Protein AF-0000000078636493 (afdb_homodimer)

Nearest PDB structures (foldseek):
  5iww-assembly1_D  TM=8.538E-01  e=1.472E-09  unidentified
  5orm-assembly1_A  TM=8.111E-01  e=3.619E-07  synthetic construct
  5iwb-assembly1_B  TM=9.156E-01  e=1.451E-06  unidentified
  4pjq-assembly2_B  TM=7.415E-01  e=3.983E-07  unidentified
  5i9f-assembly1_A  TM=8.073E-01  e=1.088E-06  unidentified

InterPro domains:
  IPR002885 Pentatricopeptide repeat [PF01535] (84-109)
  IPR002885 Pentatricopeptide repeat [PF13041] (11-58)
  IPR002885 Pentatricopeptide repeat [PF13041] (112-152)
  IPR002885 Pentatricopeptid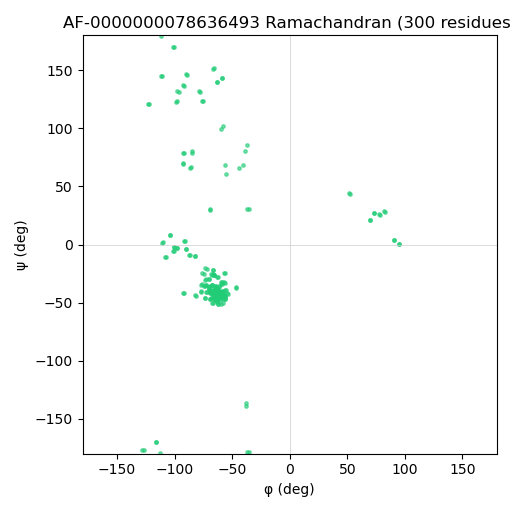e repeat [PS51375] (11-45)
  IPR002885 Pentatricopeptide repeat [PS51375] (81-115)
  IPR002885 Pentatricopeptide repeat [TIGR00756] (13-46)
  IPR002885 Pentatricopeptide repeat [TIGR00756] (83-108)
  IPR002885 Pentatricopeptide repeat [TIGR00756] (114-148)
  IPR011990 Tetratricopeptide-like helical domain superfamily [G3DSA:1.25.40.10] (5-67)
  IPR011990 Tetratricopeptide-like helical domain superfamily [G3DSA:1.25.40.10] (68-152)
  IPR046960 Pentatricopeptide repeat-containing protein At4g14850-like, plant [PTHR47926] (11-152)

pLDDT: mean 88.37, std 14.87, range [22.28, 98.62]

Sequence (304 aa):
MFVFNGRSNLNTISWTALIAGYAQNGFNEEAIKLFTHMLKSDFKPDNGTFASVLSSCAGLTALNYGKQVQVHAIKLGFDSNIYTANSLVSMYAKCGDMKEASKLFSAMPIRNLVTWNAIIAGHTHNGEGEKVLELFRTMVEQDGIAPDHVTYMFVFNGRSNLNTISWTALIAGYAQNGFNEEAIKLFTHMLKSDFKPDNGTFASVLSSCAGLTALNYGKQVQVHAIKLGFDSNIYTANSLVSMYAKCGDMKEASKLFSAMPIRNLVTWNAIIAGHTHNGEGEKVLELFRTMVEQDGIAPDHVTY

Solvent-accessible surface area (backbone atoms only — not comparable to full-atom values): 16163 Å² total; per-residue (Å²): 122,82,73,72,66,80,87,61,86,60,45,56,68,51,52,30,50,52,28,34,54,29,28,60,70,66,37,26,69,61,16,46,50,48,48,54,51,37,52,76,70,71,43,69,78,50,57,66,31,48,25,27,41,28,36,19,24,26,76,66,47,34,55,72,59,38,52,54,51,48,53,54,28,49,76,72,67,37,49,79,38,67,61,27,36,40,24,49,26,34,21,28,18,64,46,64,40,51,68,61,16,47,54,52,54,70,69,45,90,74,82,52,73,65,42,51,36,28,55,40,51,38,33,52,76,69,67,38,60,69,59,36,53,48,48,53,49,44,38,37,73,72,69,67,43,77,84,48,80,82,60,100,124,84,73,72,65,80,86,62,86,61,45,55,68,51,52,30,51,52,28,34,54,29,28,60,69,66,36,25,68,59,16,46,51,47,50,53,48,38,52,76,69,71,43,66,79,51,56,67,32,48,24,26,41,27,35,19,24,26,75,65,48,35,54,70,60,38,52,53,51,48,53,54,28,49,76,71,67,38,47,78,38,69,60,26,37,40,22,48,26,34,21,28,18,64,47,63,41,50,69,61,17,49,53,52,54,71,68,44,90,74,81,52,72,66,41,50,39,28,53,40,51,39,33,53,76,71,66,37,60,70,59,36,52,51,48,54,49,45,38,37,72,73,68,67,43,76,85,47,78,82,60,101

Secondary structure (DSSP, 8-state):
-----S-----HHHHHHHHHHHHHTT-HHHHHHHHHHHHHTTPPP-HHHHHHHHHHHHHHT-HHHHHHHHHHHHHHT-TTSHHHHHHHHHHHHHHT-HHHHHHHHHH-SS--HHHHHHHHHHHHHTT-HHHHHHHHHHHHHHH-PPP-TTT-/-----S-----HHHHHHHHHHHHHTT-HHHHHHHHHHHHHTTPPP-HHHHHHHHHHHHHHT-HHHHHHHHHHHHHTT-TTSHHHHHHHHHHHHHHT-HHHHHHHHHH-SS--HHHHHHHHHHHHHTT-HHHHHHHHHHHHHHH-PPP-TTT-

Radius of gyration: 19.35 Å; Cα contacts (8 Å, |Δi|>4): 432; chains: 2; bounding box: 41×51×43 Å

Structure (mmCIF, N/CA/C/O backbone):
data_AF-0000000078636493-model_v1
#
loop_
_entity.id
_entity.type
_entity.pdbx_description
1 polymer 'Pentatricopeptide repeat-containing protein'
#
loop_
_atom_site.group_PDB
_atom_site.id
_atom_site.type_symbol
_atom_site.label_atom_id
_atom_site.label_alt_id
_atom_site.label_comp_id
_atom_site.label_asym_id
_atom_site.label_entity_id
_atom_site.label_seq_id
_atom_site.pdbx_PDB_ins_code
_atom_site.Cartn_x
_atom_site.Cartn_y
_atom_site.Cartn_z
_atom_site.occupancy
_atom_site.B_iso_or_equiv
_atom_site.auth_seq_id
_atom_site.auth_comp_id
_atom_site.auth_asym_id
_atom_site.auth_atom_id
_atom_site.pdbx_PDB_model_num
ATOM 1 N N . MET A 1 1 ? -0.66 -7.18 20.828 1 22.28 1 MET A N 1
ATOM 2 C CA . MET A 1 1 ? 0.629 -6.5 20.922 1 22.28 1 MET A CA 1
ATOM 3 C C . MET A 1 1 ? 1.643 -7.117 19.969 1 22.28 1 MET A C 1
ATOM 5 O O . MET A 1 1 ? 1.8 -8.336 19.922 1 22.28 1 MET A O 1
ATOM 9 N N . PHE A 1 2 ? 1.687 -6.621 18.812 1 32.66 2 PHE A N 1
ATOM 10 C CA . PHE A 1 2 ? 2.746 -7 17.891 1 32.66 2 PHE A CA 1
ATOM 11 C C . PHE A 1 2 ? 4.07 -7.18 18.625 1 32.66 2 PHE A C 1
ATOM 13 O O . PHE A 1 2 ? 4.566 -6.246 19.25 1 32.66 2 PHE A O 1
ATOM 20 N N . VAL A 1 3 ? 4.262 -8.32 19.141 1 31.5 3 VAL A N 1
ATOM 21 C CA . VAL A 1 3 ? 5.551 -8.555 19.781 1 31.5 3 VAL A CA 1
ATOM 22 C C . VAL A 1 3 ? 6.68 -8.273 18.781 1 31.5 3 VAL A C 1
ATOM 24 O O . VAL A 1 3 ? 6.84 -8.992 17.797 1 31.5 3 VAL A O 1
ATOM 27 N N . PHE A 1 4 ? 6.695 -7.02 18.344 1 38.88 4 PHE A N 1
ATOM 28 C CA . PHE A 1 4 ? 8.023 -6.715 17.812 1 38.88 4 PHE A CA 1
ATOM 29 C C . PHE A 1 4 ? 9.102 -7.254 18.75 1 38.88 4 PHE A C 1
ATOM 31 O O . PHE A 1 4 ? 9.289 -6.742 19.859 1 38.88 4 PHE A O 1
ATOM 38 N N . ASN A 1 5 ? 9.234 -8.383 18.906 1 38.69 5 ASN A N 1
ATOM 39 C CA . ASN A 1 5 ? 10.359 -8.797 19.734 1 38.69 5 ASN A CA 1
ATOM 40 C C . ASN A 1 5 ? 11.57 -7.879 19.547 1 38.69 5 ASN A C 1
ATOM 42 O O . ASN A 1 5 ? 11.648 -7.156 18.547 1 38.69 5 ASN A O 1
ATOM 46 N N . GLY A 1 6 ? 12.781 -8.148 20.25 1 34.59 6 GLY A N 1
ATOM 47 C CA . GLY A 1 6 ? 14.086 -7.578 20.562 1 34.59 6 GLY A CA 1
ATOM 48 C C . GLY A 1 6 ? 14.688 -6.82 19.391 1 34.59 6 GLY A C 1
ATOM 49 O O . GLY A 1 6 ? 14.07 -6.703 18.328 1 34.59 6 GLY A O 1
ATOM 50 N N . ARG A 1 7 ? 16.141 -7.043 19.219 1 37.5 7 ARG A N 1
ATOM 51 C CA . ARG A 1 7 ? 17.359 -6.492 18.641 1 37.5 7 ARG A CA 1
ATOM 52 C C . ARG A 1 7 ? 17.328 -6.551 17.125 1 37.5 7 ARG A C 1
ATOM 54 O O . ARG A 1 7 ? 17.922 -7.445 16.516 1 37.5 7 ARG A O 1
ATOM 61 N N . SER A 1 8 ? 16.219 -6.473 16.547 1 44.28 8 SER A N 1
ATOM 62 C CA . SER A 1 8 ? 16.125 -6.789 15.125 1 44.28 8 SER A CA 1
ATOM 63 C C . SER A 1 8 ? 17.047 -5.895 14.305 1 44.28 8 SER A C 1
ATOM 65 O O . SER A 1 8 ? 17.188 -4.703 14.594 1 44.28 8 SER A O 1
ATOM 67 N N . ASN A 1 9 ? 17.953 -6.418 14.016 1 53.03 9 ASN A N 1
ATOM 68 C CA . ASN A 1 9 ? 18.906 -5.957 13.008 1 53.03 9 ASN A CA 1
ATOM 69 C C . ASN A 1 9 ? 18.188 -5.238 11.859 1 53.03 9 ASN A C 1
ATOM 71 O O . ASN A 1 9 ? 18.625 -5.316 10.711 1 53.03 9 ASN A O 1
ATOM 75 N N . LEU A 1 10 ? 17.031 -4.629 12.414 1 64.88 10 LEU A N 1
ATOM 76 C CA . LEU A 1 10 ? 16.359 -3.924 11.32 1 64.88 10 LEU A CA 1
ATOM 77 C C . LEU A 1 10 ? 17.047 -2.6 11.023 1 64.88 10 LEU A C 1
ATOM 79 O O . LEU A 1 10 ? 17.531 -1.931 11.938 1 64.88 10 LEU A O 1
ATOM 83 N N . ASN A 1 11 ? 17.219 -2.477 9.961 1 76 11 ASN A N 1
ATOM 84 C CA . ASN A 1 11 ? 17.625 -1.161 9.484 1 76 11 ASN A CA 1
ATOM 85 C C . ASN A 1 11 ? 16.453 -0.408 8.852 1 76 11 ASN A C 1
ATOM 87 O O . ASN A 1 11 ? 15.328 -0.901 8.852 1 76 11 ASN A O 1
ATOM 91 N N . THR A 1 12 ? 16.531 0.794 8.547 1 78.31 12 THR A N 1
ATOM 92 C CA . THR A 1 12 ? 15.492 1.654 7.988 1 78.31 12 THR A CA 1
ATOM 93 C C . THR A 1 12 ? 14.773 0.959 6.836 1 78.31 12 THR A C 1
ATOM 95 O O . THR A 1 12 ? 13.547 1.032 6.73 1 78.31 12 THR A O 1
ATOM 98 N N . ILE A 1 13 ? 15.484 0.239 6.082 1 75 13 ILE A N 1
ATOM 99 C CA . ILE A 1 13 ? 14.93 -0.452 4.918 1 75 13 ILE A CA 1
ATOM 100 C C . ILE A 1 13 ? 13.945 -1.528 5.375 1 75 13 ILE A C 1
ATOM 102 O O . ILE A 1 13 ? 12.859 -1.658 4.816 1 75 13 ILE A O 1
ATOM 106 N N . SER A 1 14 ? 14.312 -2.178 6.449 1 79.25 14 SER A N 1
ATOM 107 C CA . SER A 1 14 ? 13.461 -3.244 6.961 1 79.25 14 SER A CA 1
ATOM 108 C C . SER A 1 14 ? 12.195 -2.684 7.602 1 79.25 14 SER A C 1
ATOM 110 O O . SER A 1 14 ? 11.102 -3.215 7.395 1 79.25 14 SER A O 1
ATOM 112 N N . TRP A 1 15 ? 12.352 -1.563 8.359 1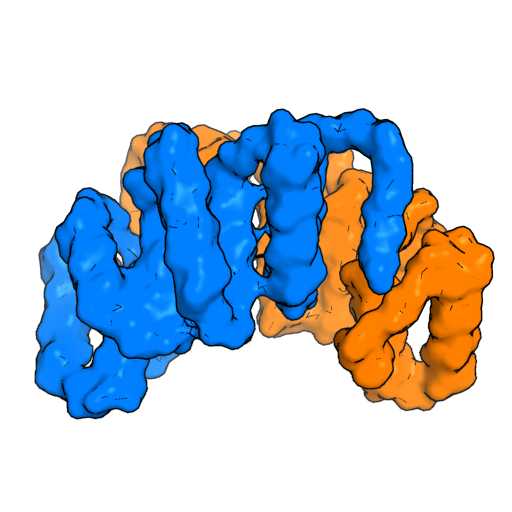 86.81 15 TRP A N 1
ATOM 113 C CA . TRP A 1 15 ? 11.203 -0.909 8.969 1 86.81 15 TRP A CA 1
ATOM 114 C C . TRP A 1 15 ? 10.219 -0.424 7.91 1 86.81 15 TRP A C 1
ATOM 116 O O . TRP A 1 15 ? 9.016 -0.67 8.008 1 86.81 15 TRP A O 1
ATOM 126 N N . THR A 1 16 ? 10.727 0.183 6.906 1 87.06 16 THR A N 1
ATOM 127 C CA . THR A 1 16 ? 9.891 0.703 5.832 1 87.06 16 THR A CA 1
ATOM 128 C C . THR A 1 16 ? 9.148 -0.43 5.125 1 87.06 16 THR A C 1
ATOM 130 O O . THR A 1 16 ? 7.949 -0.329 4.867 1 87.06 16 THR A O 1
ATOM 133 N N . ALA A 1 17 ? 9.883 -1.431 4.887 1 84.69 17 ALA A N 1
ATOM 134 C CA . ALA A 1 17 ? 9.273 -2.572 4.207 1 84.69 17 ALA A CA 1
ATOM 135 C C . ALA A 1 17 ? 8.156 -3.178 5.043 1 84.69 17 ALA A C 1
ATOM 137 O O . ALA A 1 17 ? 7.109 -3.561 4.512 1 84.69 17 ALA A O 1
ATOM 138 N N . LEU A 1 18 ? 8.422 -3.297 6.34 1 87 18 LEU A N 1
ATOM 139 C CA . LEU A 1 18 ? 7.418 -3.855 7.242 1 87 18 LEU A CA 1
ATOM 140 C C . LEU A 1 18 ? 6.172 -2.979 7.277 1 87 18 LEU A C 1
ATOM 142 O O . LEU A 1 18 ? 5.051 -3.477 7.141 1 87 18 LEU A O 1
ATOM 146 N N . ILE A 1 19 ? 6.324 -1.75 7.41 1 92.88 19 ILE A N 1
ATOM 147 C CA . ILE A 1 19 ? 5.223 -0.794 7.465 1 92.88 19 ILE A CA 1
ATOM 148 C C . ILE A 1 19 ? 4.445 -0.828 6.148 1 92.88 19 ILE A C 1
ATOM 150 O O . ILE A 1 19 ? 3.215 -0.906 6.148 1 92.88 19 ILE A O 1
ATOM 154 N N . ALA A 1 20 ? 5.164 -0.81 5.062 1 90.94 20 ALA A N 1
ATOM 155 C CA . ALA A 1 20 ? 4.527 -0.863 3.748 1 90.94 20 ALA A CA 1
ATOM 156 C C . ALA A 1 20 ? 3.746 -2.16 3.57 1 90.94 20 ALA A C 1
ATOM 158 O O . ALA A 1 20 ? 2.645 -2.158 3.016 1 90.94 20 ALA A O 1
ATOM 159 N N . GLY A 1 21 ? 4.359 -3.234 3.982 1 87.06 21 GLY A N 1
ATOM 160 C CA . GLY A 1 21 ? 3.684 -4.52 3.887 1 87.06 21 GLY A CA 1
ATOM 161 C C . GLY A 1 21 ? 2.35 -4.547 4.609 1 87.06 21 GLY A C 1
ATOM 162 O O . GLY A 1 21 ? 1.356 -5.039 4.07 1 87.06 21 GLY A O 1
ATOM 163 N N . TYR A 1 22 ? 2.301 -4.008 5.781 1 90.62 22 TYR A N 1
ATOM 164 C CA . TYR A 1 22 ? 1.064 -3.959 6.555 1 90.62 22 TYR A CA 1
ATOM 165 C C . TYR A 1 22 ? 0.062 -3.002 5.922 1 90.62 22 TYR A C 1
ATOM 167 O O . TYR A 1 22 ? -1.125 -3.318 5.812 1 90.62 22 TYR A O 1
ATOM 175 N N . ALA A 1 23 ? 0.514 -1.902 5.469 1 93.75 23 ALA A N 1
ATOM 176 C CA . ALA A 1 23 ? -0.357 -0.911 4.84 1 93.75 23 ALA A CA 1
ATOM 177 C C . ALA A 1 23 ? -0.982 -1.462 3.561 1 93.75 23 ALA A C 1
ATOM 179 O O . ALA A 1 23 ? -2.195 -1.359 3.361 1 93.75 23 ALA A O 1
ATOM 180 N N . GLN A 1 24 ? -0.175 -2.096 2.756 1 90.12 24 GLN A N 1
ATOM 181 C CA . GLN A 1 24 ? -0.619 -2.592 1.458 1 90.12 24 GLN A CA 1
ATOM 182 C C . GLN A 1 24 ? -1.644 -3.711 1.619 1 90.12 24 GLN A C 1
ATOM 184 O O . GLN A 1 24 ? -2.484 -3.92 0.742 1 90.12 24 GLN A O 1
ATOM 189 N N . ASN A 1 25 ? -1.613 -4.332 2.775 1 87 25 ASN A N 1
ATOM 190 C CA . ASN A 1 25 ? -2.533 -5.441 2.998 1 87 25 ASN A CA 1
ATOM 191 C C . ASN A 1 25 ? -3.701 -5.031 3.891 1 87 25 ASN A C 1
ATOM 193 O O . ASN A 1 25 ? -4.441 -5.883 4.379 1 87 25 ASN A O 1
ATOM 197 N N . GLY A 1 26 ? -3.777 -3.705 4.172 1 87.75 26 GLY A N 1
ATOM 198 C CA . GLY A 1 26 ? -4.957 -3.18 4.84 1 87.75 26 GLY A CA 1
ATOM 199 C C . GLY A 1 26 ? -4.832 -3.172 6.352 1 87.75 26 GLY A C 1
ATOM 200 O O . GLY A 1 26 ? -5.801 -2.877 7.055 1 87.75 26 GLY A O 1
ATOM 201 N N . PHE A 1 27 ? -3.721 -3.541 6.863 1 90.56 27 PHE A N 1
ATOM 202 C CA . PHE A 1 27 ? -3.484 -3.512 8.297 1 90.56 27 PHE A CA 1
ATOM 203 C C . PHE A 1 27 ? -2.99 -2.139 8.742 1 90.56 27 PHE A C 1
ATOM 205 O O . PHE A 1 27 ? -1.882 -2.012 9.266 1 90.56 27 PHE A O 1
ATOM 212 N N . ASN A 1 28 ? -3.842 -1.233 8.594 1 94.62 28 ASN A N 1
ATOM 213 C CA . ASN A 1 28 ? -3.5 0.174 8.773 1 94.62 28 ASN A CA 1
ATOM 214 C C . ASN A 1 28 ? -3.129 0.48 10.227 1 94.62 28 ASN A C 1
ATOM 216 O O . ASN A 1 28 ? -2.172 1.212 10.484 1 94.62 28 ASN A O 1
ATOM 220 N N . GLU A 1 29 ? -3.824 -0.069 11.188 1 95.12 29 GLU A N 1
ATOM 221 C CA . GLU A 1 29 ? -3.506 0.168 12.594 1 95.12 29 GLU A CA 1
ATOM 222 C C . GLU A 1 29 ? -2.115 -0.355 12.938 1 95.12 29 GLU A C 1
ATOM 224 O O . GLU A 1 29 ? -1.339 0.327 13.609 1 95.12 29 GLU A O 1
ATOM 229 N N . GLU A 1 30 ? -1.867 -1.521 12.438 1 92.69 30 GLU A N 1
ATOM 230 C CA . GLU A 1 30 ? -0.561 -2.119 12.695 1 92.69 30 GLU A CA 1
ATOM 231 C C . GLU A 1 30 ? 0.556 -1.308 12.047 1 92.69 30 GLU A C 1
ATOM 233 O O . GLU A 1 30 ? 1.627 -1.137 12.633 1 92.69 30 GLU A O 1
ATOM 238 N N . ALA A 1 31 ? 0.312 -0.851 10.844 1 95.5 31 ALA A N 1
ATOM 239 C CA . ALA A 1 31 ? 1.295 -0.019 10.156 1 95.5 31 ALA A CA 1
ATOM 240 C C . ALA A 1 31 ? 1.616 1.234 10.961 1 95.5 31 ALA A C 1
ATOM 242 O O . ALA A 1 31 ? 2.785 1.597 11.117 1 95.5 31 ALA A O 1
ATOM 243 N N . ILE A 1 32 ? 0.625 1.854 11.523 1 97.69 32 ILE A N 1
ATOM 244 C CA . ILE A 1 32 ? 0.792 3.064 12.32 1 97.69 32 ILE A CA 1
ATOM 245 C C . ILE A 1 32 ? 1.558 2.738 13.602 1 97.69 32 ILE A C 1
ATOM 247 O O . ILE A 1 32 ? 2.459 3.48 13.992 1 97.69 32 ILE A O 1
ATOM 251 N N . LYS A 1 33 ? 1.221 1.624 14.211 1 95.5 33 LYS A N 1
ATOM 252 C CA . LYS A 1 33 ? 1.933 1.195 15.414 1 95.5 33 LYS A CA 1
ATOM 253 C C . LYS A 1 33 ? 3.412 0.967 15.117 1 95.5 33 LYS A C 1
ATOM 255 O O . LYS A 1 33 ? 4.273 1.362 15.906 1 95.5 33 LYS A O 1
ATOM 260 N N . LEU A 1 34 ? 3.701 0.352 14.023 1 93.31 34 LEU A N 1
ATOM 261 C CA . LEU A 1 34 ? 5.082 0.083 13.641 1 93.31 34 LEU A CA 1
ATOM 262 C C . LEU A 1 34 ? 5.84 1.383 13.383 1 93.31 34 LEU A C 1
ATOM 264 O O . LEU A 1 34 ? 7.012 1.506 13.75 1 93.31 34 LEU A O 1
ATOM 268 N N . PHE A 1 35 ? 5.195 2.352 12.852 1 97.5 35 PHE A N 1
ATOM 269 C CA . PHE A 1 35 ? 5.809 3.656 12.625 1 97.5 35 PHE A CA 1
ATOM 270 C C . PHE A 1 35 ? 6.18 4.316 13.945 1 97.5 35 PHE A C 1
ATOM 272 O O . PHE A 1 35 ? 7.277 4.867 14.086 1 97.5 35 PHE A O 1
ATOM 279 N N . THR A 1 36 ? 5.266 4.246 14.852 1 97 36 THR A N 1
ATOM 280 C CA . THR A 1 36 ? 5.527 4.797 16.172 1 97 36 THR A CA 1
ATOM 281 C C . THR A 1 36 ? 6.738 4.121 16.812 1 97 36 THR A C 1
ATOM 283 O O . THR A 1 36 ? 7.594 4.789 17.391 1 97 36 THR A O 1
ATOM 286 N N . HIS A 1 37 ? 6.793 2.828 16.656 1 94.12 37 HIS A N 1
ATOM 287 C CA . HIS A 1 37 ? 7.93 2.08 17.188 1 94.12 37 HIS A CA 1
ATOM 288 C C . HIS A 1 37 ? 9.219 2.465 16.469 1 94.12 37 HIS A C 1
ATOM 290 O O . HIS A 1 37 ? 10.281 2.547 17.094 1 94.12 37 HIS A O 1
ATOM 296 N N . MET A 1 38 ? 9.094 2.619 15.172 1 94.25 38 MET A N 1
ATOM 297 C CA . MET A 1 38 ? 10.258 3.027 14.391 1 94.25 38 MET A CA 1
ATOM 298 C C . MET A 1 38 ? 10.836 4.332 14.922 1 94.25 38 MET A C 1
ATOM 300 O O . MET A 1 38 ? 12.047 4.445 15.117 1 94.25 38 MET A O 1
ATOM 304 N N . LEU A 1 39 ? 10.008 5.305 15.203 1 95.31 39 LEU A N 1
ATOM 305 C CA . LEU A 1 39 ? 10.438 6.602 15.711 1 95.31 39 LEU A CA 1
ATOM 306 C C . LEU A 1 39 ? 11.047 6.469 17.109 1 95.31 39 LEU A C 1
ATOM 308 O O . LEU A 1 39 ? 12.094 7.062 17.391 1 95.31 39 LEU A O 1
ATOM 312 N N . LYS A 1 40 ? 10.445 5.68 17.938 1 94.62 40 LYS A N 1
ATOM 313 C CA . LYS A 1 40 ? 10.922 5.488 19.297 1 94.62 40 LYS A CA 1
ATOM 314 C C . LYS A 1 40 ? 12.281 4.789 19.312 1 94.62 40 LYS A C 1
ATOM 316 O O . LYS A 1 40 ? 13.07 4.969 20.25 1 94.62 40 LYS A O 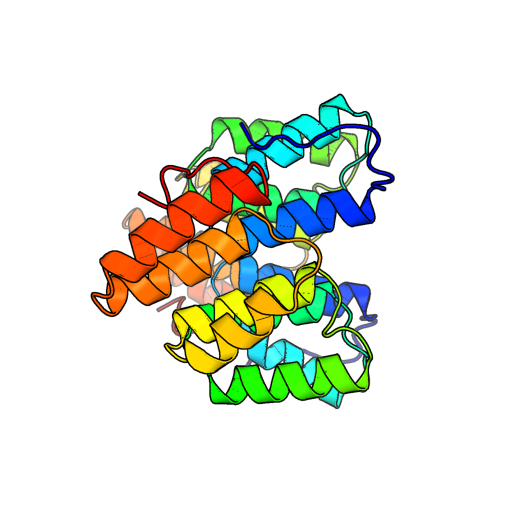1
ATOM 321 N N . SER A 1 41 ? 12.57 4.012 18.281 1 91.19 41 SER A N 1
ATOM 322 C CA . SER A 1 41 ? 13.812 3.252 18.203 1 91.19 41 SER A CA 1
ATOM 323 C C . SER A 1 41 ? 14.898 4.047 17.484 1 91.19 41 SER A C 1
ATOM 325 O O . SER A 1 41 ? 15.953 3.504 17.156 1 91.19 41 SER A O 1
ATOM 327 N N . ASP A 1 42 ? 14.641 5.293 17.078 1 91.69 42 ASP A N 1
ATOM 328 C CA . ASP A 1 42 ? 15.578 6.266 16.531 1 91.69 42 ASP A CA 1
ATOM 329 C C . ASP A 1 42 ? 15.977 5.895 15.109 1 91.69 42 ASP A C 1
ATOM 331 O O . ASP A 1 42 ? 17.125 6.098 14.711 1 91.69 42 ASP A O 1
ATOM 335 N N . PHE A 1 43 ? 15.086 5.211 14.484 1 92 43 PHE A N 1
ATOM 336 C CA . PHE A 1 43 ? 15.266 5.031 13.055 1 92 43 PHE A CA 1
ATOM 337 C C . PHE A 1 43 ? 14.586 6.156 12.281 1 92 43 PHE A C 1
ATOM 339 O O . PHE A 1 43 ? 13.508 6.617 12.656 1 92 43 PHE A O 1
ATOM 346 N N . LYS A 1 44 ? 15.156 6.492 11.234 1 93.12 44 LYS A N 1
ATOM 347 C CA . LYS A 1 44 ? 14.617 7.609 10.469 1 93.12 44 LYS A CA 1
ATOM 348 C C . LYS A 1 44 ? 13.75 7.117 9.305 1 93.12 44 LYS A C 1
ATOM 350 O O . LYS A 1 44 ? 14.219 6.348 8.461 1 93.12 44 LYS A O 1
ATOM 355 N N . PRO A 1 45 ? 12.516 7.578 9.32 1 94.69 45 PRO A N 1
ATOM 356 C CA . PRO A 1 45 ? 11.656 7.242 8.188 1 94.69 45 PRO A CA 1
ATOM 357 C C . PRO A 1 45 ? 12.133 7.879 6.879 1 94.69 45 PRO A C 1
ATOM 359 O O . PRO A 1 45 ? 12.82 8.906 6.902 1 94.69 45 PRO A O 1
ATOM 362 N N . ASP A 1 46 ? 11.82 7.219 5.828 1 90.31 46 ASP A N 1
ATOM 363 C CA . ASP A 1 46 ? 12.078 7.777 4.504 1 90.31 46 ASP A CA 1
ATOM 364 C C . ASP A 1 46 ? 10.773 8.008 3.74 1 90.31 46 ASP A C 1
ATOM 366 O O . ASP A 1 46 ? 9.688 7.965 4.328 1 90.31 46 ASP A O 1
ATOM 370 N N . ASN A 1 47 ? 10.828 8.312 2.482 1 88.62 47 ASN A N 1
ATOM 371 C CA . ASN A 1 47 ? 9.648 8.641 1.688 1 88.62 47 ASN A CA 1
ATOM 372 C C . ASN A 1 47 ? 8.672 7.473 1.623 1 88.62 47 ASN A C 1
ATOM 374 O O . ASN A 1 47 ? 7.457 7.668 1.697 1 88.62 47 ASN A O 1
ATOM 378 N N . GLY A 1 48 ? 9.297 6.309 1.458 1 89.75 48 GLY A N 1
ATOM 379 C CA . GLY A 1 48 ? 8.438 5.137 1.433 1 89.75 48 GLY A CA 1
ATOM 380 C C . GLY A 1 48 ? 7.684 4.922 2.73 1 89.75 48 GLY A C 1
ATOM 381 O O . GLY A 1 48 ? 6.516 4.527 2.717 1 89.75 48 GLY A O 1
ATOM 382 N N . THR A 1 49 ? 8.359 5.191 3.836 1 93.44 49 THR A N 1
ATOM 383 C CA . THR A 1 49 ? 7.727 5.066 5.145 1 93.44 49 THR A CA 1
ATOM 384 C C . THR A 1 49 ? 6.57 6.051 5.285 1 93.44 49 THR A C 1
ATOM 386 O O . THR A 1 49 ? 5.457 5.66 5.645 1 93.44 49 THR A O 1
ATOM 389 N N . PHE A 1 50 ? 6.816 7.27 4.961 1 95.62 50 PHE A N 1
ATOM 390 C CA . PHE A 1 50 ? 5.805 8.312 5.109 1 95.62 50 PHE A CA 1
ATOM 391 C C . PHE A 1 50 ? 4.609 8.031 4.203 1 95.62 50 PHE A C 1
ATOM 393 O O . PHE A 1 50 ? 3.459 8.125 4.641 1 95.62 50 PHE A O 1
ATOM 400 N N . ALA A 1 51 ? 4.891 7.676 2.992 1 94.5 51 ALA A N 1
ATOM 401 C CA . ALA A 1 51 ? 3.801 7.387 2.062 1 94.5 51 ALA A CA 1
ATOM 402 C C . ALA A 1 51 ? 2.918 6.258 2.59 1 94.5 51 ALA A C 1
ATOM 404 O O . ALA A 1 51 ? 1.688 6.348 2.529 1 94.5 51 ALA A O 1
ATOM 405 N N . SER A 1 52 ? 3.529 5.258 3.109 1 95.19 52 SER A N 1
ATOM 406 C CA . SER A 1 52 ? 2.797 4.094 3.602 1 95.19 52 SER A CA 1
ATOM 407 C C . SER A 1 52 ? 1.97 4.445 4.832 1 95.19 52 SER A C 1
ATOM 409 O O . SER A 1 52 ? 0.794 4.086 4.922 1 95.19 52 SER A O 1
ATOM 411 N N . VAL A 1 53 ? 2.559 5.129 5.75 1 97.75 53 VAL A N 1
ATOM 412 C CA . VAL A 1 53 ? 1.845 5.438 6.984 1 97.75 53 VAL A CA 1
ATOM 413 C C . VAL A 1 53 ? 0.739 6.453 6.703 1 97.75 53 VAL A C 1
ATOM 415 O O . VAL A 1 53 ? -0.349 6.371 7.277 1 97.75 53 VAL A O 1
ATOM 418 N N . LEU A 1 54 ? 0.974 7.375 5.84 1 97.81 54 LEU A N 1
ATOM 419 C CA . LEU A 1 54 ? -0.059 8.336 5.473 1 97.81 54 LEU A CA 1
ATOM 420 C C . LEU A 1 54 ? -1.223 7.645 4.773 1 97.81 54 LEU A C 1
ATOM 422 O O . LEU A 1 54 ? -2.381 8.023 4.961 1 97.81 54 LEU A O 1
ATOM 426 N N . SER A 1 55 ? -0.881 6.695 3.939 1 97.31 55 SER A N 1
ATOM 427 C CA . SER A 1 55 ? -1.948 5.918 3.318 1 97.31 55 SER A CA 1
ATOM 428 C C . SER A 1 55 ? -2.775 5.176 4.363 1 97.31 55 SER A C 1
ATOM 430 O O . SER A 1 55 ? -3.986 5.016 4.207 1 97.31 55 SER A O 1
ATOM 432 N N . SER A 1 56 ? -2.141 4.719 5.383 1 97.62 56 SER A N 1
ATOM 433 C CA . SER A 1 56 ? -2.848 4.051 6.473 1 97.62 56 SER A CA 1
ATOM 434 C C . SER A 1 56 ? -3.74 5.023 7.23 1 97.62 56 SER A C 1
ATOM 436 O O . SER A 1 56 ? -4.863 4.684 7.605 1 97.62 56 SER A O 1
ATOM 438 N N . CYS A 1 57 ? -3.221 6.188 7.441 1 98.19 57 CYS A N 1
ATOM 439 C CA . CYS A 1 57 ? -4.031 7.227 8.07 1 98.19 57 CYS A CA 1
ATOM 440 C C . CYS A 1 57 ? -5.254 7.555 7.227 1 98.19 57 CYS A C 1
ATOM 442 O O . CYS A 1 57 ? -6.344 7.762 7.762 1 98.19 57 CYS A O 1
ATOM 444 N N . ALA A 1 58 ? -5.102 7.617 5.93 1 97.5 58 ALA A N 1
ATOM 445 C CA . ALA A 1 58 ? -6.219 7.844 5.016 1 97.5 58 ALA A CA 1
ATOM 446 C C . ALA A 1 58 ? -7.266 6.742 5.137 1 97.5 58 ALA A C 1
ATOM 448 O O . ALA A 1 58 ? -8.461 7.02 5.223 1 97.5 58 ALA A O 1
ATOM 449 N N . GLY A 1 59 ? -6.809 5.543 5.172 1 96 59 GLY A N 1
ATOM 450 C CA . GLY A 1 59 ? -7.703 4.398 5.254 1 96 59 GLY A CA 1
ATOM 451 C C . GLY A 1 59 ? -8.523 4.371 6.531 1 96 59 GLY A C 1
ATOM 452 O O . GLY A 1 59 ? -9.656 3.885 6.535 1 96 59 GLY A O 1
ATOM 453 N N . LEU A 1 60 ? -7.973 4.957 7.574 1 96.69 60 LEU A N 1
ATOM 454 C CA . LEU A 1 60 ? -8.656 4.969 8.867 1 96.69 60 LEU A CA 1
ATOM 455 C C . LEU A 1 60 ? -9.336 6.316 9.109 1 96.69 60 LEU A C 1
ATOM 457 O O . LEU A 1 60 ? -10.016 6.496 10.117 1 96.69 60 LEU A O 1
ATOM 461 N N . THR A 1 61 ? -9.195 7.219 8.234 1 97.75 61 THR A N 1
ATOM 462 C CA . THR A 1 61 ? -9.609 8.602 8.422 1 97.75 61 THR A CA 1
ATOM 463 C C . THR A 1 61 ? -9.055 9.164 9.727 1 97.75 61 THR A C 1
ATOM 465 O O . THR A 1 61 ? -9.789 9.758 10.516 1 97.75 61 THR A O 1
ATOM 468 N N . ALA A 1 62 ? -7.801 8.875 9.938 1 98.12 62 ALA A N 1
ATOM 469 C CA . ALA A 1 62 ? -7.113 9.328 11.148 1 98.12 62 ALA A CA 1
ATOM 470 C C . ALA A 1 62 ? -6.406 10.656 10.906 1 98.12 62 ALA A C 1
ATOM 472 O O . ALA A 1 62 ? -5.176 10.711 10.867 1 98.12 62 ALA A O 1
ATOM 473 N N . LEU A 1 63 ? -7.066 11.758 10.906 1 98.31 63 LEU A N 1
ATOM 474 C CA . LEU A 1 63 ? -6.59 13.086 10.523 1 98.31 63 LEU A CA 1
ATOM 475 C C . LEU A 1 63 ? -5.508 13.57 11.477 1 98.31 63 LEU A C 1
ATOM 477 O O . LEU A 1 63 ? -4.453 14.039 11.047 1 98.31 63 LEU A O 1
ATOM 481 N N . ASN A 1 64 ? -5.766 13.438 12.766 1 98.44 64 ASN A N 1
ATOM 482 C CA . ASN A 1 64 ? -4.828 13.961 13.75 1 98.44 64 ASN A CA 1
ATOM 483 C C . ASN A 1 64 ? -3.486 13.242 13.688 1 98.44 64 ASN A C 1
ATOM 485 O O . ASN A 1 64 ? -2.432 13.867 13.789 1 98.44 64 ASN A O 1
ATOM 489 N N . TYR A 1 65 ? -3.602 11.961 13.492 1 98.31 65 TYR A N 1
ATOM 490 C CA . TYR A 1 65 ? -2.348 11.227 13.367 1 98.31 65 TYR A CA 1
ATOM 491 C C . TYR A 1 65 ? -1.631 11.594 12.07 1 98.31 65 TYR A C 1
ATOM 493 O O . TYR A 1 65 ? -0.404 11.711 12.047 1 98.31 65 TYR A O 1
ATOM 501 N N . GLY A 1 66 ? -2.4 11.734 11.008 1 98.5 66 GLY A N 1
ATOM 502 C CA . GLY A 1 66 ? -1.819 12.18 9.75 1 98.5 66 GLY A CA 1
ATOM 503 C C . GLY A 1 66 ? -1.085 13.5 9.875 1 98.5 66 GLY A C 1
ATOM 504 O O . GLY A 1 66 ? -0.009 13.672 9.297 1 98.5 66 GLY A O 1
ATOM 505 N N . LYS A 1 67 ? -1.61 14.414 10.633 1 98.62 67 LYS A N 1
ATOM 506 C CA . LYS A 1 67 ? -0.961 15.695 10.883 1 98.62 67 LYS A CA 1
ATOM 507 C C . LYS A 1 67 ? 0.373 15.508 11.594 1 98.62 67 LYS A C 1
ATOM 509 O O . LYS A 1 67 ? 1.358 16.172 11.266 1 98.62 67 LYS A O 1
ATOM 514 N N . GLN A 1 68 ? 0.381 14.633 12.539 1 98.44 68 GLN A N 1
ATOM 515 C CA . GLN A 1 68 ? 1.623 14.344 13.25 1 98.44 68 GLN A CA 1
ATOM 516 C C . GLN A 1 68 ? 2.67 13.758 12.312 1 98.44 68 GLN A C 1
ATOM 518 O O . GLN A 1 68 ? 3.848 14.109 12.383 1 98.44 68 GLN A O 1
ATOM 523 N N . VAL A 1 69 ? 2.27 12.883 11.445 1 98.5 69 VAL A N 1
ATOM 524 C CA . VAL A 1 69 ? 3.176 12.281 10.469 1 98.5 69 VAL A CA 1
ATOM 525 C C . VAL A 1 69 ? 3.746 13.367 9.555 1 98.5 69 VAL A C 1
ATOM 527 O O . VAL A 1 69 ? 4.938 13.359 9.242 1 98.5 69 VAL A O 1
ATOM 530 N N . GLN A 1 70 ? 2.902 14.273 9.125 1 98.31 70 GLN A N 1
ATOM 531 C CA . GLN A 1 70 ? 3.34 15.367 8.273 1 98.31 70 GLN A CA 1
ATOM 532 C C . GLN A 1 70 ? 4.426 16.203 8.953 1 98.31 70 GLN A C 1
ATOM 534 O O . GLN A 1 70 ? 5.387 16.625 8.305 1 98.31 70 GLN A O 1
ATOM 539 N N . VAL A 1 71 ? 4.277 16.438 10.258 1 98.19 71 VAL A N 1
ATOM 540 C CA . VAL A 1 71 ? 5.27 17.188 11.016 1 98.19 71 VAL A CA 1
ATOM 541 C C . VAL A 1 71 ? 6.625 16.484 10.945 1 98.19 71 VAL A C 1
ATOM 543 O O . VAL A 1 71 ? 7.652 17.125 10.719 1 98.19 71 VAL A O 1
ATOM 546 N N . HIS A 1 72 ? 6.656 15.18 11.086 1 97.62 72 HIS A N 1
ATOM 547 C CA . HIS A 1 72 ? 7.898 14.422 10.984 1 97.62 72 HIS A CA 1
ATOM 548 C C . HIS A 1 72 ? 8.477 14.508 9.578 1 97.62 72 HIS A C 1
ATOM 550 O O . HIS A 1 72 ? 9.695 14.602 9.406 1 97.62 72 HIS A O 1
ATOM 556 N N . ALA A 1 73 ? 7.621 14.453 8.586 1 97.31 73 ALA A N 1
ATOM 557 C CA . ALA A 1 73 ? 8.078 14.531 7.199 1 97.31 73 ALA A CA 1
ATOM 558 C C . ALA A 1 73 ? 8.727 15.883 6.914 1 97.31 73 ALA A C 1
ATOM 560 O O . ALA A 1 73 ? 9.758 15.953 6.242 1 97.31 73 ALA A O 1
ATOM 561 N N . ILE A 1 74 ? 8.133 16.938 7.434 1 97.38 74 ILE A N 1
ATOM 562 C CA . ILE A 1 74 ? 8.664 18.281 7.258 1 97.38 74 ILE A CA 1
ATOM 563 C C . ILE A 1 74 ? 10.039 18.391 7.926 1 97.38 74 ILE A C 1
ATOM 565 O O . ILE A 1 74 ? 10.992 18.875 7.324 1 97.38 74 ILE A O 1
ATOM 569 N N . LYS A 1 75 ? 10.148 17.906 9.117 1 96.81 75 LYS A N 1
ATOM 570 C CA . LYS A 1 75 ? 11.391 17.969 9.883 1 96.81 75 LYS A CA 1
ATOM 571 C C . LYS A 1 75 ? 12.523 17.25 9.156 1 96.81 75 LYS A C 1
ATOM 573 O O . LYS A 1 75 ? 13.68 17.672 9.227 1 96.81 75 LYS A O 1
ATOM 578 N N . LEU A 1 76 ? 12.156 16.219 8.43 1 95.69 76 LEU A N 1
ATOM 579 C CA . LEU A 1 76 ? 13.18 15.406 7.77 1 95.69 76 LEU A CA 1
ATOM 580 C C . LEU A 1 76 ? 13.336 15.82 6.309 1 95.69 76 LEU A C 1
ATOM 582 O O . LEU A 1 76 ? 14.148 15.25 5.582 1 95.69 76 LEU A O 1
ATOM 586 N N . GLY A 1 77 ? 12.516 16.766 5.863 1 95.31 77 GLY A N 1
ATOM 587 C CA . GLY A 1 77 ? 12.648 17.328 4.527 1 95.31 77 GLY A CA 1
ATOM 588 C C . GLY A 1 77 ? 12.008 16.469 3.453 1 95.31 77 GLY A C 1
ATOM 589 O O . GLY A 1 77 ? 12.43 16.5 2.295 1 95.31 77 GLY A O 1
ATOM 590 N N . PHE A 1 78 ? 10.914 15.68 3.816 1 93.12 78 PHE A N 1
ATOM 591 C CA . PHE A 1 78 ? 10.32 14.758 2.852 1 93.12 78 PHE A CA 1
ATOM 592 C C . PHE A 1 78 ? 8.938 15.227 2.43 1 93.12 78 PHE A C 1
ATOM 594 O O . PHE A 1 78 ? 8.297 14.609 1.571 1 93.12 78 PHE A O 1
ATOM 601 N N . ASP A 1 79 ? 8.453 16.297 2.877 1 91.81 79 ASP A N 1
ATOM 602 C CA . ASP A 1 79 ? 7.07 16.719 2.66 1 91.81 79 ASP A CA 1
ATOM 603 C C . ASP A 1 79 ? 6.844 17.156 1.217 1 91.81 79 ASP A C 1
ATOM 605 O O . ASP A 1 79 ? 5.723 17.094 0.708 1 91.81 79 ASP A O 1
ATOM 609 N N . SER A 1 80 ? 7.93 17.5 0.525 1 89.25 80 SER A N 1
ATOM 610 C CA . SER A 1 80 ? 7.773 18.016 -0.83 1 89.25 80 SER A CA 1
ATOM 611 C C . SER A 1 80 ? 8.07 16.953 -1.872 1 89.25 80 SER A C 1
ATOM 613 O O . SER A 1 80 ? 7.906 17.172 -3.072 1 89.25 80 SER A O 1
ATOM 615 N N . ASN A 1 81 ? 8.516 15.836 -1.374 1 88.25 81 ASN A N 1
ATOM 616 C CA . ASN A 1 81 ? 8.688 14.727 -2.297 1 88.25 81 ASN A CA 1
ATOM 617 C C . ASN A 1 81 ? 7.363 14.289 -2.914 1 88.25 81 ASN A C 1
ATOM 619 O O . ASN A 1 81 ? 6.344 14.234 -2.225 1 88.25 81 ASN A O 1
ATOM 623 N N . ILE A 1 82 ? 7.387 13.992 -4.125 1 84.81 82 ILE A N 1
ATOM 624 C CA . ILE A 1 82 ? 6.152 13.766 -4.875 1 84.81 82 ILE A CA 1
ATOM 625 C C . ILE A 1 82 ? 5.363 12.625 -4.23 1 84.81 82 ILE A C 1
ATOM 627 O O . ILE A 1 82 ? 4.133 12.664 -4.191 1 84.81 82 ILE A O 1
ATOM 631 N N . TYR A 1 83 ? 5.969 11.641 -3.688 1 85.88 83 TYR A N 1
ATOM 632 C CA . TYR A 1 83 ? 5.289 10.484 -3.115 1 85.88 83 TYR A CA 1
ATOM 633 C C . TYR A 1 83 ? 4.625 10.836 -1.791 1 85.88 83 TYR A C 1
ATOM 635 O O . TYR A 1 83 ? 3.471 10.477 -1.549 1 85.88 83 TYR A O 1
ATOM 643 N N . THR A 1 84 ? 5.414 11.531 -0.967 1 93.12 84 THR A N 1
ATOM 644 C CA . THR A 1 84 ? 4.859 11.992 0.303 1 93.12 84 THR A CA 1
ATOM 645 C C . THR A 1 84 ? 3.758 13.023 0.074 1 93.12 84 THR A C 1
ATOM 647 O O . THR A 1 84 ? 2.703 12.961 0.708 1 93.12 84 THR A O 1
ATOM 650 N N . ALA A 1 85 ? 3.975 13.859 -0.856 1 94 85 ALA A N 1
ATOM 651 C CA . ALA A 1 85 ? 2.988 14.891 -1.174 1 94 85 ALA A CA 1
ATOM 652 C C . ALA A 1 85 ? 1.688 14.273 -1.678 1 94 85 ALA A C 1
ATOM 654 O O . ALA A 1 85 ? 0.599 14.688 -1.275 1 94 85 ALA A O 1
ATOM 655 N N . ASN A 1 86 ? 1.745 13.258 -2.555 1 94.06 86 ASN A N 1
ATOM 656 C CA . ASN A 1 86 ? 0.568 12.531 -3.018 1 94.06 86 ASN A CA 1
ATOM 657 C C . ASN A 1 86 ? -0.217 11.938 -1.852 1 94.06 86 ASN A C 1
ATOM 659 O O . ASN A 1 86 ? -1.442 12.055 -1.799 1 94.06 86 ASN A O 1
ATOM 663 N N . SER A 1 87 ? 0.523 11.32 -0.988 1 96.44 87 SER A N 1
ATOM 664 C CA . SER A 1 87 ? -0.119 10.656 0.144 1 96.44 87 SER A CA 1
ATOM 665 C C . SER A 1 87 ? -0.746 11.672 1.093 1 96.44 87 SER A C 1
ATOM 667 O O . SER A 1 87 ? -1.798 11.414 1.681 1 96.44 87 SER A O 1
ATOM 669 N N . LEU A 1 88 ? -0.098 12.82 1.233 1 97.31 88 LEU A N 1
ATOM 670 C CA . LEU A 1 88 ? -0.646 13.883 2.068 1 97.31 88 LEU A CA 1
ATOM 671 C C . LEU A 1 88 ? -1.955 14.406 1.488 1 97.31 88 LEU A C 1
ATOM 673 O O . LEU A 1 88 ? -2.955 14.508 2.201 1 97.31 88 LEU A O 1
ATOM 677 N N . VAL A 1 89 ? -1.988 14.648 0.232 1 97.38 89 VAL A N 1
ATOM 678 C CA . VAL A 1 89 ? -3.195 15.148 -0.418 1 97.38 89 VAL A CA 1
ATOM 679 C C . VAL A 1 89 ? -4.32 14.125 -0.274 1 97.38 89 VAL A C 1
ATOM 681 O O . VAL A 1 89 ? -5.438 14.469 0.122 1 97.38 89 VAL A O 1
ATOM 684 N N . SER A 1 90 ? -3.971 12.891 -0.564 1 97 90 SER A N 1
ATOM 685 C CA . SER A 1 90 ? -4.961 11.828 -0.456 1 97 90 SER A CA 1
ATOM 686 C C . SER A 1 90 ? -5.465 11.68 0.975 1 97 90 SER A C 1
ATOM 688 O O . SER A 1 90 ? -6.66 11.484 1.199 1 97 90 SER A O 1
ATOM 690 N N . MET A 1 91 ? -4.598 11.789 1.906 1 97.88 91 MET A N 1
ATOM 691 C CA . MET A 1 91 ? -4.961 11.633 3.312 1 97.88 91 MET A CA 1
ATOM 692 C C . MET A 1 91 ? -5.91 12.742 3.752 1 97.88 91 MET A C 1
ATOM 694 O O . MET A 1 91 ? -6.98 12.469 4.297 1 97.88 91 MET A O 1
ATOM 698 N N . TYR A 1 92 ? -5.598 13.945 3.441 1 98.19 92 TYR A N 1
ATOM 699 C CA . TYR A 1 92 ? -6.445 15.07 3.84 1 98.19 92 TYR A CA 1
ATOM 700 C C . TYR A 1 92 ? -7.797 15.008 3.135 1 98.19 92 TYR A C 1
ATOM 702 O O . TYR A 1 92 ? -8.836 15.273 3.746 1 98.19 92 TYR A O 1
ATOM 710 N N . ALA A 1 93 ? -7.777 14.664 1.863 1 97.31 93 ALA A N 1
ATOM 711 C CA . ALA A 1 93 ? -9.023 14.578 1.105 1 97.31 93 ALA A CA 1
ATOM 712 C C . ALA A 1 93 ? -9.938 13.5 1.678 1 97.31 93 ALA A C 1
ATOM 714 O O . ALA A 1 93 ? -11.125 13.734 1.904 1 97.31 93 ALA A O 1
ATOM 715 N N . LYS A 1 94 ? -9.414 12.398 1.974 1 96.12 94 LYS A N 1
ATOM 716 C CA . LYS A 1 94 ? -10.203 11.289 2.486 1 96.12 94 LYS A CA 1
ATOM 717 C C . LYS A 1 94 ? -10.703 11.57 3.9 1 96.12 94 LYS A C 1
ATOM 719 O O . LYS A 1 94 ? -11.766 11.086 4.297 1 96.12 94 LYS A O 1
ATOM 724 N N . CYS A 1 95 ? -9.906 12.352 4.574 1 97.44 95 CYS A N 1
ATOM 725 C CA . CYS A 1 95 ? -10.297 12.695 5.938 1 97.44 95 CYS A CA 1
ATOM 726 C C . CYS A 1 95 ? -11.297 13.852 5.941 1 97.44 95 CYS A C 1
ATOM 728 O O . CYS A 1 95 ? -11.82 14.219 6.992 1 97.44 95 CYS A O 1
ATOM 730 N N . GLY A 1 96 ? -11.516 14.508 4.781 1 96.25 96 GLY A N 1
ATOM 731 C CA . GLY A 1 96 ? -12.539 15.531 4.645 1 96.25 96 GLY A CA 1
ATOM 732 C C . GLY A 1 96 ? -12.008 16.938 4.852 1 96.25 96 GLY A C 1
ATOM 733 O O . GLY A 1 96 ? -12.773 17.906 4.891 1 96.25 96 GLY A O 1
ATOM 734 N N . ASP A 1 97 ? -10.727 17.047 5.102 1 97.88 97 ASP A N 1
ATOM 735 C CA . ASP A 1 97 ? -10.125 18.375 5.191 1 97.88 97 ASP A CA 1
ATOM 736 C C . ASP A 1 97 ? -9.734 18.891 3.811 1 97.88 97 ASP A C 1
ATOM 738 O O . ASP A 1 97 ? -8.547 18.984 3.486 1 97.88 97 ASP A O 1
ATOM 742 N N . MET A 1 98 ? -10.656 19.406 3.051 1 96.94 98 MET A N 1
ATOM 743 C CA . MET A 1 98 ? -10.477 19.781 1.655 1 96.94 98 MET A CA 1
ATOM 744 C C . MET A 1 98 ? -9.695 21.094 1.549 1 96.94 98 MET A C 1
ATOM 746 O O . MET A 1 98 ? -9.031 21.344 0.542 1 96.94 98 MET A O 1
ATOM 750 N N . LYS A 1 99 ? -9.781 21.859 2.596 1 97.31 99 LYS A N 1
ATOM 751 C CA . LYS A 1 99 ? -8.992 23.094 2.598 1 97.31 99 LYS A CA 1
ATOM 752 C C . LYS A 1 99 ? -7.496 22.781 2.535 1 97.31 99 LYS A C 1
ATOM 754 O O . LYS A 1 99 ? -6.789 23.297 1.668 1 97.31 99 LYS A O 1
ATOM 759 N N . GLU A 1 100 ? -7.07 21.938 3.408 1 98.19 100 GLU A N 1
ATOM 760 C CA . GLU A 1 100 ? -5.656 21.562 3.43 1 98.19 100 GLU A CA 1
ATOM 761 C C . GLU A 1 100 ? -5.285 20.734 2.201 1 98.19 100 GLU A C 1
ATOM 763 O O . GLU A 1 100 ? -4.207 20.906 1.634 1 98.19 100 GLU A O 1
ATOM 768 N N . ALA A 1 101 ? -6.152 19.797 1.779 1 98.06 101 ALA A N 1
ATOM 769 C CA . ALA A 1 101 ? -5.91 19 0.58 1 98.06 101 ALA A CA 1
ATOM 770 C C . ALA A 1 101 ? -5.699 19.891 -0.64 1 98.06 101 ALA A C 1
ATOM 772 O O . ALA A 1 101 ? -4.758 19.688 -1.409 1 98.06 101 ALA A O 1
ATOM 773 N N . SER A 1 102 ? -6.559 20.906 -0.753 1 96.94 102 SER A N 1
ATOM 774 C CA . SER A 1 102 ? -6.496 21.812 -1.891 1 96.94 102 SER A CA 1
ATOM 775 C C . SER A 1 102 ? -5.23 22.672 -1.844 1 96.94 102 SER A C 1
ATOM 777 O O . SER A 1 102 ? -4.621 22.938 -2.881 1 96.94 102 SER A O 1
ATOM 779 N N . LYS A 1 103 ? -4.945 23.094 -0.7 1 97.56 103 LYS A N 1
ATOM 780 C CA . LYS A 1 103 ? -3.73 23.891 -0.527 1 97.56 103 LYS A CA 1
ATOM 781 C C . LYS A 1 103 ? -2.496 23.094 -0.955 1 97.56 103 LYS A C 1
ATOM 783 O O . LYS A 1 103 ? -1.668 23.594 -1.719 1 97.56 103 LYS A O 1
ATOM 788 N N . LEU A 1 104 ? -2.338 21.906 -0.47 1 97.44 104 LEU A N 1
ATOM 789 C CA . LEU A 1 104 ? -1.211 21.047 -0.83 1 97.44 104 LEU A CA 1
ATOM 790 C C . LEU A 1 104 ? -1.223 20.734 -2.322 1 97.44 104 LEU A C 1
ATOM 792 O O . LEU A 1 104 ? -0.187 20.812 -2.986 1 97.44 104 LEU A O 1
ATOM 796 N N . PHE A 1 105 ? -2.379 20.406 -2.82 1 96.81 105 PHE A N 1
ATOM 797 C CA . PHE A 1 105 ? -2.557 20.078 -4.227 1 96.81 105 PHE A CA 1
ATOM 798 C C . PHE A 1 105 ? -2.1 21.219 -5.121 1 96.81 105 PHE A C 1
ATOM 800 O O . PHE A 1 105 ? -1.402 21 -6.113 1 96.81 105 PHE A O 1
ATOM 807 N N . SER A 1 106 ? -2.475 22.391 -4.75 1 94.81 106 SER A N 1
ATOM 808 C CA . SER A 1 106 ? 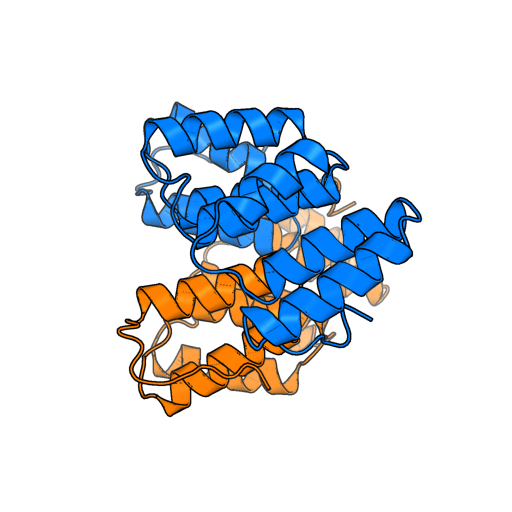-2.152 23.578 -5.551 1 94.81 106 SER A CA 1
ATOM 809 C C . SER A 1 106 ? -0.653 23.859 -5.539 1 94.81 106 SER A C 1
ATOM 811 O O . SER A 1 106 ? -0.114 24.406 -6.496 1 94.81 106 SER A O 1
ATOM 813 N N . ALA A 1 107 ? 0.017 23.438 -4.52 1 94.5 107 ALA A N 1
ATOM 814 C CA . ALA A 1 107 ? 1.443 23.719 -4.367 1 94.5 107 ALA A CA 1
ATOM 815 C C . ALA A 1 107 ? 2.285 22.656 -5.074 1 94.5 107 ALA A C 1
ATOM 817 O O . ALA A 1 107 ? 3.492 22.828 -5.25 1 94.5 107 ALA A O 1
ATOM 818 N N . MET A 1 108 ? 1.688 21.578 -5.551 1 92.81 108 MET A N 1
ATOM 819 C CA . MET A 1 108 ? 2.434 20.5 -6.199 1 92.81 108 MET A CA 1
ATOM 820 C C . MET A 1 108 ? 2.855 20.891 -7.609 1 92.81 108 MET A C 1
ATOM 822 O O . MET A 1 108 ? 2.016 21.266 -8.43 1 92.81 108 MET A O 1
ATOM 826 N N . PRO A 1 109 ? 4.172 20.797 -7.805 1 86.44 109 PRO A N 1
ATOM 827 C CA . PRO A 1 109 ? 4.613 21.125 -9.164 1 86.44 109 PRO A CA 1
ATOM 828 C C . PRO A 1 109 ? 4.164 20.078 -10.188 1 86.44 109 PRO A C 1
ATOM 830 O O . PRO A 1 109 ? 3.898 20.422 -11.344 1 86.44 109 PRO A O 1
ATOM 833 N N . ILE A 1 110 ? 4.156 18.891 -9.766 1 85.5 110 ILE A N 1
ATOM 834 C CA . ILE A 1 110 ? 3.736 17.797 -10.633 1 85.5 110 ILE A CA 1
ATOM 835 C C . ILE A 1 110 ? 2.568 17.062 -9.992 1 85.5 110 ILE A C 1
ATOM 837 O O . ILE A 1 110 ? 2.686 16.562 -8.867 1 85.5 110 ILE A O 1
ATOM 841 N N . ARG A 1 111 ? 1.453 17.031 -10.711 1 88.56 111 ARG A N 1
ATOM 842 C CA . ARG A 1 111 ? 0.263 16.312 -10.258 1 88.56 111 ARG A CA 1
ATOM 843 C C . ARG A 1 111 ? -0.007 15.094 -11.125 1 88.56 111 ARG A C 1
ATOM 845 O O . ARG A 1 111 ? 0.314 15.094 -12.312 1 88.56 111 ARG A O 1
ATOM 852 N N . ASN A 1 112 ? -0.505 14.07 -10.445 1 86.56 112 ASN A N 1
ATOM 853 C CA . ASN A 1 112 ? -0.829 12.859 -11.195 1 86.56 112 ASN A CA 1
ATOM 854 C C . ASN A 1 112 ? -2.258 12.398 -10.922 1 86.56 112 ASN A C 1
ATOM 856 O O . ASN A 1 112 ? -3.041 13.117 -10.305 1 86.56 112 ASN A O 1
ATOM 860 N N . LEU A 1 113 ? -2.551 11.266 -11.531 1 86.69 113 LEU A N 1
ATOM 861 C CA . LEU A 1 113 ? -3.912 10.742 -11.469 1 86.69 113 LEU A CA 1
ATOM 862 C C . LEU A 1 113 ? -4.355 10.562 -10.023 1 86.69 113 LEU A C 1
ATOM 864 O O . LEU A 1 113 ? -5.516 10.797 -9.688 1 86.69 113 LEU A O 1
ATOM 868 N N . VAL A 1 114 ? -3.502 10.234 -9.125 1 89.19 114 VAL A N 1
ATOM 869 C CA . VAL A 1 114 ? -3.824 9.945 -7.734 1 89.19 114 VAL A CA 1
ATOM 870 C C . VAL A 1 114 ? -4.309 11.219 -7.043 1 89.19 114 VAL A C 1
ATOM 872 O O . VAL A 1 114 ? -5.363 11.227 -6.402 1 89.19 114 VAL A O 1
ATOM 875 N N . THR A 1 115 ? -3.57 12.273 -7.18 1 93.12 115 THR A N 1
ATOM 876 C CA . THR A 1 115 ? -3.92 13.5 -6.473 1 93.12 115 THR A CA 1
ATOM 877 C C . THR A 1 115 ? -5.148 14.148 -7.098 1 93.12 115 THR A C 1
ATOM 879 O O . THR A 1 115 ? -6 14.688 -6.387 1 93.12 115 THR A O 1
ATOM 882 N N . TRP A 1 116 ? -5.27 14.039 -8.438 1 92.81 116 TRP A N 1
ATOM 883 C CA . TRP A 1 116 ? -6.461 14.562 -9.102 1 92.81 116 TRP A CA 1
ATOM 884 C C . TRP A 1 116 ? -7.711 13.82 -8.633 1 92.81 116 TRP A C 1
ATOM 886 O O . TRP A 1 116 ? -8.711 14.445 -8.266 1 92.81 116 TRP A O 1
ATOM 896 N N . ASN A 1 117 ? -7.629 12.562 -8.586 1 91.56 117 ASN A N 1
ATOM 897 C CA . ASN A 1 117 ? -8.773 11.758 -8.148 1 91.56 117 ASN A CA 1
ATOM 898 C C . ASN A 1 117 ? -9.141 12.055 -6.699 1 91.56 117 ASN A C 1
ATOM 900 O O . ASN A 1 117 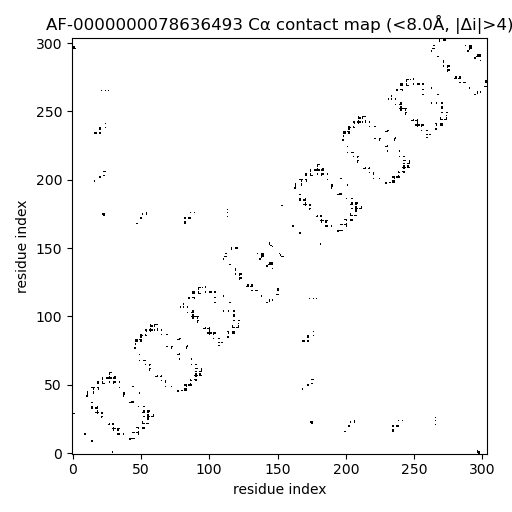? -10.32 12.086 -6.348 1 91.56 117 ASN A O 1
ATOM 904 N N . ALA A 1 118 ? -8.117 12.227 -5.91 1 93.62 118 ALA A N 1
ATOM 905 C CA . ALA A 1 118 ? -8.383 12.516 -4.5 1 93.62 118 ALA A CA 1
ATOM 906 C C . ALA A 1 118 ? -9.125 13.836 -4.34 1 93.62 118 ALA A C 1
ATOM 908 O O . ALA A 1 118 ? -10.125 13.906 -3.615 1 93.62 118 ALA A O 1
ATOM 909 N N . ILE A 1 119 ? -8.695 14.898 -5.035 1 95.5 119 ILE A N 1
ATOM 910 C CA . ILE A 1 119 ? -9.281 16.234 -4.918 1 95.5 119 ILE A CA 1
ATOM 911 C C . ILE A 1 119 ? -10.68 16.234 -5.531 1 95.5 119 ILE A C 1
ATOM 913 O O . ILE A 1 119 ? -11.617 16.797 -4.961 1 95.5 119 ILE A O 1
ATOM 917 N N . ILE A 1 120 ? -10.875 15.555 -6.602 1 94.56 120 ILE A N 1
ATOM 918 C CA . ILE A 1 120 ? -12.172 15.484 -7.266 1 94.56 120 ILE A CA 1
ATOM 919 C C . ILE A 1 120 ? -13.148 14.695 -6.402 1 94.56 120 ILE A C 1
ATOM 921 O O . ILE A 1 120 ? -14.289 15.125 -6.195 1 94.56 120 ILE A O 1
ATOM 925 N N . ALA A 1 121 ? -12.727 13.562 -5.902 1 93.69 121 ALA A N 1
ATOM 926 C CA . ALA A 1 121 ? -13.57 12.758 -5.031 1 93.69 121 ALA A CA 1
ATOM 927 C C . ALA A 1 121 ? -14.008 13.547 -3.803 1 93.69 121 ALA A C 1
ATOM 929 O O . ALA A 1 121 ? -15.164 13.469 -3.383 1 93.69 121 ALA A O 1
ATOM 930 N N . GLY A 1 122 ? -13.086 14.281 -3.268 1 93.75 122 GLY A N 1
ATOM 931 C CA . GLY A 1 122 ? -13.422 15.094 -2.111 1 93.75 122 GLY A CA 1
ATOM 932 C C . GLY A 1 122 ? -14.5 16.125 -2.402 1 93.75 122 GLY A C 1
ATOM 933 O O . GLY A 1 122 ? -15.461 16.25 -1.647 1 93.75 122 GLY A O 1
ATOM 934 N N . HIS A 1 123 ? -14.383 16.75 -3.506 1 93.62 123 HIS A N 1
ATOM 935 C CA . HIS A 1 123 ? -15.352 17.766 -3.877 1 93.62 123 HIS A CA 1
ATOM 936 C C . HIS A 1 123 ? -16.672 17.141 -4.312 1 93.62 123 HIS A C 1
ATOM 938 O O . HIS A 1 123 ? -17.734 17.719 -4.09 1 93.62 123 HIS A O 1
ATOM 944 N N . THR A 1 124 ? -16.609 16.031 -4.965 1 93.31 124 THR A N 1
ATOM 945 C CA . THR A 1 124 ? -17.812 15.297 -5.352 1 93.31 124 THR A CA 1
ATOM 946 C C . THR A 1 124 ? -18.625 14.914 -4.121 1 93.31 124 THR A C 1
ATOM 948 O O . THR A 1 124 ? -19.844 15.102 -4.098 1 93.31 124 THR A O 1
ATOM 951 N N . HIS A 1 125 ? -17.969 14.461 -3.125 1 92.31 125 HIS A N 1
ATOM 952 C CA . HIS A 1 125 ? -18.641 14.039 -1.897 1 92.31 125 HIS A CA 1
ATOM 953 C C . HIS A 1 125 ? -19.281 15.227 -1.192 1 92.31 125 HIS A C 1
ATOM 955 O O . HIS A 1 125 ? -20.312 15.07 -0.514 1 92.31 125 HIS A O 1
ATOM 961 N N . ASN A 1 126 ? -18.734 16.406 -1.431 1 92.5 126 ASN A N 1
ATOM 962 C CA . ASN A 1 126 ? -19.266 17.625 -0.8 1 92.5 126 ASN A CA 1
ATOM 963 C C . ASN A 1 126 ? -20.344 18.266 -1.652 1 92.5 126 ASN A C 1
ATOM 965 O O . ASN A 1 126 ? -20.891 19.312 -1.279 1 92.5 126 ASN A O 1
ATOM 969 N N . GLY A 1 127 ? -20.578 17.703 -2.82 1 89.25 127 GLY A N 1
ATOM 970 C CA . GLY A 1 127 ? -21.656 18.172 -3.682 1 89.25 127 GLY A CA 1
ATOM 971 C C . GLY A 1 127 ? -21.312 19.453 -4.422 1 89.25 127 GLY A C 1
ATOM 972 O O . GLY A 1 127 ? -22.188 20.281 -4.703 1 89.25 127 GLY A O 1
ATOM 973 N N . GLU A 1 128 ? -20 19.609 -4.617 1 92.56 128 GLU A N 1
ATOM 974 C CA . GLU A 1 128 ? -19.547 20.812 -5.316 1 92.56 128 GLU A CA 1
ATOM 975 C C . GLU A 1 128 ? -19.422 20.562 -6.816 1 92.56 128 GLU A C 1
ATOM 977 O O . GLU A 1 128 ? -18.328 20.656 -7.375 1 92.56 128 GLU A O 1
ATOM 982 N N . GLY A 1 129 ? -20.484 20.375 -7.527 1 87.31 129 GLY A N 1
ATOM 983 C CA . GLY A 1 129 ? -20.547 19.953 -8.914 1 87.31 129 GLY A CA 1
ATOM 984 C C . GLY A 1 129 ? -19.797 20.875 -9.859 1 87.31 129 GLY A C 1
ATOM 985 O O . GLY A 1 129 ? -19.062 20.422 -10.727 1 87.31 129 GLY A O 1
ATOM 986 N N . GLU A 1 130 ? -20.031 22.156 -9.695 1 91.25 130 GLU A N 1
ATOM 987 C CA . GLU A 1 130 ? -19.375 23.109 -10.578 1 91.25 130 GLU A CA 1
ATOM 988 C C . GLU A 1 130 ? -17.844 23.047 -10.43 1 91.25 130 GLU A C 1
ATOM 990 O O . GLU A 1 130 ? -17.125 23.109 -11.422 1 91.25 130 GLU A O 1
ATOM 995 N N . LYS A 1 131 ? -17.438 22.953 -9.25 1 92.12 131 LYS A N 1
ATOM 996 C CA . LYS A 1 131 ? -16 22.844 -8.984 1 92.12 131 LYS A CA 1
ATOM 997 C C . LYS A 1 131 ? -15.43 21.562 -9.578 1 92.12 131 LYS A C 1
ATOM 999 O O . LYS A 1 131 ? -14.328 21.562 -10.125 1 92.12 131 LYS A O 1
ATOM 1004 N N . VAL A 1 132 ? -16.156 20.531 -9.469 1 93.69 132 VAL A N 1
ATOM 1005 C CA . VAL A 1 132 ? -15.742 19.234 -9.984 1 93.69 132 VAL A CA 1
ATOM 1006 C C . VAL A 1 132 ? -15.555 19.312 -11.5 1 93.69 132 VAL A C 1
ATOM 1008 O O . VAL A 1 132 ? -14.555 18.828 -12.039 1 93.69 132 VAL A O 1
ATOM 1011 N N . LEU A 1 133 ? -16.469 19.938 -12.117 1 91.75 133 LEU A N 1
ATOM 1012 C CA . LEU A 1 133 ? -16.375 20.094 -13.562 1 91.75 133 LEU A CA 1
ATOM 1013 C C . LEU A 1 133 ? -15.156 20.922 -13.945 1 91.75 133 LEU A C 1
ATOM 1015 O O . LEU A 1 133 ? -14.469 20.625 -14.922 1 91.75 133 LEU A O 1
ATOM 1019 N N . GLU A 1 134 ? -14.984 21.953 -13.18 1 92.94 134 GLU A N 1
ATOM 1020 C CA . GLU A 1 134 ? -13.82 22.812 -13.414 1 92.94 134 GLU A CA 1
ATOM 1021 C C . GLU A 1 134 ? -12.523 22.016 -13.242 1 92.94 134 GLU A C 1
ATOM 1023 O O . GLU A 1 134 ? -11.578 22.203 -14.016 1 92.94 134 GLU A O 1
ATOM 1028 N N . LEU A 1 135 ? -12.477 21.203 -12.266 1 92.94 135 LEU A N 1
ATOM 1029 C CA . LEU A 1 135 ? -11.297 20.391 -11.992 1 92.94 135 LEU A CA 1
ATOM 1030 C C . LEU A 1 135 ? -11.039 19.406 -13.133 1 92.94 135 LEU A C 1
ATOM 1032 O O . LEU A 1 135 ? -9.898 19.203 -13.531 1 92.94 135 LEU A O 1
ATOM 1036 N N . PHE A 1 136 ? -12.062 18.891 -13.688 1 91.19 136 PHE A N 1
ATOM 1037 C CA . PHE A 1 136 ? -11.914 18 -14.836 1 91.19 136 PHE A CA 1
ATOM 1038 C C . PHE A 1 136 ? -11.281 18.734 -16.016 1 91.19 136 PHE A C 1
ATOM 1040 O O . PHE A 1 136 ? -10.391 18.203 -16.688 1 91.19 136 PHE A O 1
ATOM 1047 N N . ARG A 1 137 ? -11.781 19.875 -16.141 1 90.69 137 ARG A N 1
ATOM 1048 C CA . ARG A 1 137 ? -11.258 20.672 -17.25 1 90.69 137 ARG A CA 1
ATOM 1049 C C . ARG A 1 137 ? -9.781 21 -17.031 1 90.69 137 ARG A C 1
ATOM 1051 O O . ARG A 1 137 ? -8.977 20.859 -17.953 1 90.69 137 ARG A O 1
ATOM 1058 N N . THR A 1 138 ? -9.445 21.391 -15.898 1 91.31 138 THR A N 1
ATOM 1059 C CA . THR A 1 138 ? -8.078 21.75 -15.562 1 91.31 138 THR A CA 1
ATOM 1060 C C . THR A 1 138 ? -7.148 20.547 -15.664 1 91.31 138 THR A C 1
ATOM 1062 O O . THR A 1 138 ? -6.012 20.672 -16.125 1 91.31 138 THR A O 1
ATOM 1065 N N . MET A 1 139 ? -7.629 19.422 -15.195 1 91.56 139 MET A N 1
ATOM 1066 C CA . MET A 1 139 ? -6.875 18.172 -15.25 1 91.56 139 MET A CA 1
ATOM 1067 C C . MET A 1 139 ? -6.418 17.875 -16.672 1 91.56 139 MET A C 1
ATOM 1069 O O . MET A 1 139 ? -5.254 17.531 -16.906 1 91.56 139 MET A O 1
ATOM 1073 N N . VAL A 1 140 ? -7.262 18.078 -17.594 1 89.62 140 VAL A N 1
ATOM 1074 C CA . VAL A 1 140 ? -6.984 17.766 -18.984 1 89.62 140 VAL A CA 1
ATOM 1075 C C . VAL A 1 140 ? -6.164 18.875 -19.625 1 89.62 140 VAL A C 1
ATOM 1077 O O . VAL A 1 140 ? -5.141 18.625 -20.266 1 89.62 140 VAL A O 1
ATOM 1080 N N . GLU A 1 141 ? -6.535 20.047 -19.375 1 89.06 141 GLU A N 1
ATOM 1081 C CA . GLU A 1 141 ? -5.953 21.188 -20.078 1 89.06 141 GLU A CA 1
ATOM 1082 C C . GLU A 1 141 ? -4.566 21.516 -19.531 1 89.06 141 GLU A C 1
ATOM 1084 O O . GLU A 1 141 ? -3.664 21.875 -20.297 1 89.06 141 GLU A O 1
ATOM 1089 N N . GLN A 1 142 ? -4.422 21.438 -18.312 1 85.44 142 GLN A N 1
ATOM 1090 C CA . GLN A 1 142 ? -3.182 21.891 -17.688 1 85.44 142 GLN A CA 1
ATOM 1091 C C . GLN A 1 142 ? -2.184 20.75 -17.547 1 85.44 142 GLN A C 1
ATOM 1093 O O . GLN A 1 142 ? -0.989 20.922 -17.797 1 85.44 142 GLN A O 1
ATOM 1098 N N . ASP A 1 143 ? -2.672 19.625 -17.172 1 85.62 143 ASP A N 1
ATOM 1099 C CA . ASP A 1 143 ? -1.723 18.562 -16.844 1 85.62 143 ASP A CA 1
ATOM 1100 C C . ASP A 1 143 ? -1.732 17.469 -17.906 1 85.62 143 ASP A C 1
ATOM 1102 O O . ASP A 1 143 ? -0.894 16.578 -17.891 1 85.62 143 ASP A O 1
ATOM 1106 N N . GLY A 1 144 ? -2.754 17.531 -18.828 1 84.31 144 GLY A N 1
ATOM 1107 C CA . GLY A 1 144 ? -2.816 16.562 -19.906 1 84.31 144 GLY A CA 1
ATOM 1108 C C . GLY A 1 144 ? -3.174 15.164 -19.422 1 84.31 144 GLY A C 1
ATOM 1109 O O . GLY A 1 144 ? -2.758 14.172 -20.031 1 84.31 144 GLY A O 1
ATOM 1110 N N . ILE A 1 145 ? -3.75 15.148 -18.312 1 82.12 145 ILE A N 1
ATOM 1111 C CA . ILE A 1 145 ? -4.156 13.875 -17.719 1 82.12 145 ILE A CA 1
ATOM 1112 C C . ILE A 1 145 ? -5.633 13.617 -18.016 1 82.12 145 ILE A C 1
ATOM 1114 O O . ILE A 1 145 ? -6.473 14.5 -17.844 1 82.12 145 ILE A O 1
ATOM 1118 N N . ALA A 1 146 ? -5.949 12.391 -18.484 1 80.88 146 ALA A N 1
ATOM 1119 C CA . ALA A 1 146 ? -7.336 12.023 -18.75 1 80.88 146 ALA A CA 1
ATOM 1120 C C . ALA A 1 146 ? -7.965 11.344 -17.547 1 80.88 146 ALA A C 1
ATOM 1122 O O . ALA A 1 146 ? -7.316 10.531 -16.875 1 80.88 146 ALA A O 1
ATOM 1123 N N . PRO A 1 147 ? -9.266 11.758 -17.25 1 76.19 147 PRO A N 1
ATOM 1124 C CA . PRO A 1 147 ? -9.969 11.078 -16.172 1 76.19 147 PRO A CA 1
ATOM 1125 C C . PRO A 1 147 ? -10.109 9.57 -16.391 1 76.19 147 PRO A C 1
ATOM 1127 O O . PRO A 1 147 ? -10.141 9.125 -17.547 1 76.19 147 PRO A O 1
ATOM 1130 N N . ASP A 1 148 ? -10.008 8.852 -15.328 1 75.19 148 ASP A N 1
ATOM 1131 C CA . ASP A 1 148 ? -10.219 7.41 -15.414 1 75.19 148 ASP A CA 1
ATOM 1132 C C . ASP A 1 148 ? -11.484 6.996 -14.656 1 75.19 148 ASP A C 1
ATOM 1134 O O . ASP A 1 148 ? -12.297 7.848 -14.281 1 75.19 148 ASP A O 1
ATOM 1138 N N . HIS A 1 149 ? -11.734 5.621 -14.688 1 67.44 149 HIS A N 1
ATOM 1139 C CA . HIS A 1 149 ? -12.961 5.078 -14.117 1 67.44 149 HIS A CA 1
ATOM 1140 C C . HIS A 1 149 ? -13.102 5.473 -12.648 1 67.44 149 HIS A C 1
ATOM 1142 O O . HIS A 1 149 ? -14.219 5.527 -12.125 1 67.44 149 HIS A O 1
ATOM 1148 N N . VAL A 1 150 ? -12.008 5.738 -12.078 1 65.19 150 VAL A N 1
ATOM 1149 C CA . VAL A 1 150 ? -12.07 6.117 -10.672 1 65.19 150 VAL A CA 1
ATOM 1150 C C . VAL A 1 150 ? -12.555 7.562 -10.547 1 65.19 150 VAL A C 1
ATOM 1152 O O . VAL A 1 150 ? -13.289 7.898 -9.617 1 65.19 150 VAL A O 1
ATOM 1155 N N . THR A 1 151 ? -12.188 8.297 -11.438 1 66.62 151 THR A N 1
ATOM 1156 C CA . THR A 1 151 ? -12.531 9.711 -11.43 1 66.62 151 THR A CA 1
ATOM 1157 C C . THR A 1 151 ? -14 9.914 -11.766 1 66.62 151 THR A C 1
ATOM 1159 O O . THR A 1 151 ? -14.648 10.828 -11.242 1 66.62 151 THR A O 1
ATOM 1162 N N . TYR A 1 152 ? -14.586 8.977 -12.594 1 60.69 152 TYR A N 1
ATOM 1163 C CA . TYR A 1 152 ? -15.961 9.148 -13.039 1 60.69 152 TYR A CA 1
ATOM 1164 C C . TYR A 1 152 ? -16.938 8.68 -11.977 1 60.69 152 TYR A C 1
ATOM 1166 O O . TYR A 1 152 ? -16.766 7.609 -11.383 1 60.69 152 TYR A O 1
ATOM 1174 N N . MET B 1 1 ? -4.938 6.324 -20.875 1 22.81 1 MET B N 1
ATOM 1175 C CA . MET B 1 1 ? -3.561 5.961 -21.203 1 22.81 1 MET B CA 1
ATOM 1176 C C . MET B 1 1 ? -2.578 6.793 -20.375 1 22.81 1 MET B C 1
ATOM 1178 O O . MET B 1 1 ? -2.686 8.016 -20.328 1 22.81 1 MET B O 1
ATOM 1182 N N . PHE B 1 2 ? -2.252 6.316 -19.25 1 32 2 PHE B N 1
ATOM 1183 C CA . PHE B 1 2 ? -1.169 6.926 -18.5 1 32 2 PHE B CA 1
ATOM 1184 C C . PHE B 1 2 ? -0.031 7.352 -19.422 1 32 2 PHE B C 1
ATOM 1186 O O . PHE B 1 2 ? 0.605 6.512 -20.047 1 32 2 PHE B O 1
ATOM 1193 N N . VAL B 1 3 ? -0.219 8.461 -20.016 1 31.05 3 VAL B N 1
ATOM 1194 C CA . VAL B 1 3 ? 0.895 8.938 -20.828 1 31.05 3 VAL B CA 1
ATOM 1195 C C . VAL B 1 3 ? 2.152 9.047 -19.969 1 31.05 3 VAL B C 1
ATOM 1197 O O . VAL B 1 3 ? 2.215 9.859 -19.047 1 31.05 3 VAL B O 1
ATOM 1200 N N . PHE B 1 4 ? 2.627 7.84 -19.578 1 38.31 4 PHE B N 1
ATOM 1201 C CA . PHE B 1 4 ? 4.039 7.906 -19.219 1 38.31 4 PHE B CA 1
ATOM 1202 C C . PHE B 1 4 ? 4.801 8.789 -20.203 1 38.31 4 PHE B C 1
ATOM 1204 O O . PHE B 1 4 ? 4.973 8.43 -21.359 1 38.31 4 PHE B O 1
ATOM 1211 N N . ASN B 1 5 ? 4.625 9.914 -20.234 1 38.44 5 ASN B N 1
ATOM 1212 C CA . ASN B 1 5 ? 5.484 10.656 -21.156 1 38.44 5 ASN B CA 1
ATOM 1213 C C . ASN B 1 5 ? 6.898 10.086 -21.188 1 38.44 5 ASN B C 1
ATOM 1215 O O . ASN B 1 5 ? 7.301 9.359 -20.281 1 38.44 5 ASN B O 1
ATOM 1219 N N . GLY B 1 6 ? 7.879 10.688 -22 1 34.22 6 GLY B N 1
ATOM 1220 C CA . GLY B 1 6 ? 9.234 10.492 -22.5 1 34.22 6 GLY B CA 1
ATOM 1221 C C . GLY B 1 6 ? 10.156 9.867 -21.469 1 34.22 6 GLY B C 1
ATOM 1222 O O . GLY B 1 6 ? 9.727 9.531 -20.359 1 34.22 6 GLY B O 1
ATOM 1223 N N . ARG B 1 7 ? 11.508 10.5 -21.406 1 38.22 7 ARG B N 1
ATOM 1224 C CA . ARG B 1 7 ? 12.891 10.273 -21 1 38.22 7 ARG B CA 1
ATOM 1225 C C . ARG B 1 7 ? 13.008 10.203 -19.484 1 38.22 7 ARG B C 1
ATOM 1227 O O . ARG B 1 7 ? 13.406 11.18 -18.828 1 38.22 7 ARG B O 1
ATOM 1234 N N . SER B 1 8 ? 12.055 9.781 -18.828 1 44.28 8 SER B N 1
ATOM 1235 C CA . SER B 1 8 ? 12.039 9.984 -17.375 1 44.28 8 SER B CA 1
ATOM 1236 C C . SER B 1 8 ? 13.25 9.328 -16.719 1 44.28 8 SER B C 1
ATOM 1238 O O . SER B 1 8 ? 13.625 8.211 -17.062 1 44.28 8 SER B O 1
ATOM 1240 N N . ASN B 1 9 ? 14.039 10.047 -16.5 1 52.75 9 ASN B N 1
ATOM 1241 C CA . ASN B 1 9 ? 15.188 9.812 -15.625 1 52.75 9 ASN B CA 1
ATOM 1242 C C . ASN B 1 9 ? 14.805 8.969 -14.414 1 52.75 9 ASN B C 1
ATOM 1244 O O . ASN B 1 9 ? 15.359 9.148 -13.328 1 52.75 9 ASN B O 1
ATOM 1248 N N . LEU B 1 10 ? 13.75 8.109 -14.812 1 65.12 10 LEU B N 1
ATOM 1249 C CA . LEU B 1 10 ? 13.406 7.285 -13.664 1 65.12 10 LEU B CA 1
ATOM 1250 C C . LEU B 1 10 ? 14.414 6.156 -13.477 1 65.12 10 LEU B C 1
ATOM 1252 O O . LEU B 1 10 ? 14.914 5.602 -14.453 1 65.12 10 LEU B O 1
ATOM 1256 N N . ASN B 1 11 ? 14.75 6.105 -12.445 1 76.19 11 ASN B N 1
ATOM 1257 C CA . ASN B 1 11 ? 15.508 4.926 -12.039 1 76.19 11 ASN B CA 1
ATOM 1258 C C . ASN B 1 11 ? 14.625 3.932 -11.281 1 76.19 11 ASN B C 1
ATOM 1260 O O . ASN B 1 11 ? 13.422 4.152 -11.125 1 76.19 11 ASN B O 1
ATOM 1264 N N . THR B 1 12 ? 15.016 2.779 -11 1 77.81 12 THR B N 1
ATOM 1265 C CA . THR B 1 12 ? 14.281 1.71 -10.336 1 77.81 12 THR B CA 1
ATOM 1266 C C . THR B 1 12 ? 13.57 2.236 -9.094 1 77.81 12 THR B C 1
ATOM 1268 O O . THR B 1 12 ? 12.422 1.884 -8.828 1 77.81 12 THR B O 1
ATOM 1271 N N . ILE B 1 13 ? 14.18 3.117 -8.414 1 74.75 13 ILE B N 1
ATOM 1272 C CA . ILE B 1 13 ? 13.641 3.678 -7.18 1 74.75 13 ILE B CA 1
ATOM 1273 C C . ILE B 1 13 ? 12.391 4.492 -7.492 1 74.75 13 ILE B C 1
ATOM 1275 O O . ILE B 1 13 ? 11.375 4.379 -6.797 1 74.75 13 ILE B O 1
ATOM 1279 N N . SER B 1 14 ? 12.461 5.191 -8.594 1 79.44 14 SER B N 1
ATOM 1280 C CA . SER B 1 14 ? 11.328 6.027 -8.977 1 79.44 14 SER B CA 1
ATOM 1281 C C . SER B 1 14 ? 10.156 5.18 -9.461 1 79.44 14 SER B C 1
ATOM 1283 O O . SER B 1 14 ? 9 5.445 -9.102 1 79.44 14 SER B O 1
ATOM 1285 N N . TRP B 1 15 ? 10.469 4.117 -10.25 1 86.75 15 TRP B N 1
ATOM 1286 C CA . TRP B 1 15 ? 9.43 3.205 -10.727 1 86.75 15 TRP B CA 1
ATOM 1287 C C . TRP B 1 15 ? 8.727 2.523 -9.555 1 86.75 15 TRP B C 1
ATOM 1289 O O . TRP B 1 15 ? 7.5 2.488 -9.5 1 86.75 15 TRP B O 1
ATOM 1299 N N . THR B 1 16 ? 9.484 2.066 -8.633 1 87 16 THR B N 1
ATOM 1300 C CA . THR B 1 16 ? 8.93 1.38 -7.473 1 87 16 THR B CA 1
ATOM 1301 C C . THR B 1 16 ? 8.047 2.32 -6.66 1 87 16 THR B C 1
ATOM 1303 O O . THR B 1 16 ? 6.945 1.947 -6.25 1 87 16 THR B O 1
ATOM 1306 N N . ALA B 1 17 ? 8.555 3.467 -6.504 1 84.62 17 ALA B N 1
ATOM 1307 C CA . ALA B 1 17 ? 7.797 4.445 -5.73 1 84.62 17 ALA B CA 1
ATOM 1308 C C . ALA B 1 17 ? 6.469 4.766 -6.406 1 84.62 17 ALA B C 1
ATOM 1310 O O . ALA B 1 17 ? 5.441 4.902 -5.738 1 84.62 17 ALA B O 1
ATOM 1311 N N . LEU B 1 18 ? 6.531 4.918 -7.715 1 86.88 18 LEU B N 1
ATOM 1312 C CA . LEU B 1 18 ? 5.324 5.219 -8.477 1 86.88 18 LEU B CA 1
ATOM 1313 C C . LEU B 1 18 ? 4.316 4.078 -8.367 1 86.88 18 LEU B C 1
ATOM 1315 O O . LEU B 1 18 ? 3.141 4.305 -8.078 1 86.88 18 LEU B O 1
ATOM 1319 N N . ILE B 1 19 ? 4.73 2.914 -8.539 1 92.81 19 ILE B N 1
ATOM 1320 C CA . ILE B 1 19 ? 3.883 1.728 -8.469 1 92.81 19 ILE B CA 1
ATOM 1321 C C . ILE B 1 19 ? 3.295 1.598 -7.07 1 92.81 19 ILE B C 1
ATOM 1323 O O . ILE B 1 19 ? 2.09 1.386 -6.91 1 92.81 19 ILE B O 1
ATOM 1327 N N . ALA B 1 20 ? 4.133 1.761 -6.082 1 91.06 20 ALA B N 1
ATOM 1328 C CA . ALA B 1 20 ? 3.678 1.681 -4.695 1 91.06 20 ALA B CA 1
ATOM 1329 C C . ALA B 1 20 ? 2.646 2.764 -4.395 1 91.06 20 ALA B C 1
ATOM 1331 O O . ALA B 1 20 ? 1.656 2.512 -3.703 1 91.06 20 ALA B O 1
ATOM 1332 N N . GLY B 1 21 ? 2.93 3.947 -4.859 1 87.12 21 GLY B N 1
ATOM 1333 C CA . GLY B 1 21 ? 1.994 5.043 -4.656 1 87.12 21 GLY B CA 1
ATOM 1334 C C . GLY B 1 21 ? 0.609 4.754 -5.203 1 87.12 21 GLY B C 1
ATOM 1335 O O . GLY B 1 21 ? -0.395 5.008 -4.535 1 87.12 21 GLY B O 1
ATOM 1336 N N . TYR B 1 22 ? 0.535 4.203 -6.371 1 90.5 22 TYR B N 1
ATOM 1337 C CA . TYR B 1 22 ? -0.745 3.859 -6.98 1 90.5 22 TYR B CA 1
ATOM 1338 C C . TYR B 1 22 ? -1.41 2.705 -6.242 1 90.5 22 TYR B C 1
ATOM 1340 O O . TYR B 1 22 ? -2.613 2.74 -5.977 1 90.5 22 TYR B O 1
ATOM 1348 N N . ALA B 1 23 ? -0.658 1.743 -5.875 1 93.75 23 ALA B N 1
ATOM 1349 C CA . ALA B 1 23 ? -1.191 0.586 -5.16 1 93.75 23 ALA B CA 1
ATOM 1350 C C . ALA B 1 23 ? -1.758 0.994 -3.803 1 93.75 23 ALA B C 1
ATOM 1352 O O . ALA B 1 23 ? -2.877 0.615 -3.451 1 93.75 23 ALA B O 1
ATOM 1353 N N . GLN B 1 24 ? -1.024 1.81 -3.098 1 90 24 GLN B N 1
ATOM 1354 C CA . GLN B 1 24 ? -1.402 2.211 -1.746 1 90 24 GLN B CA 1
ATOM 1355 C C . GLN B 1 24 ? -2.672 3.059 -1.758 1 90 24 GLN B C 1
ATOM 1357 O O . GLN B 1 24 ? -3.418 3.08 -0.778 1 90 24 GLN B O 1
ATOM 1362 N N . ASN B 1 25 ? -2.936 3.646 -2.895 1 86.88 25 ASN B N 1
ATOM 1363 C CA . ASN B 1 25 ? -4.109 4.508 -2.98 1 86.88 25 ASN B CA 1
ATOM 1364 C C . ASN B 1 25 ? -5.254 3.826 -3.723 1 86.88 25 ASN B C 1
ATOM 1366 O O . ASN B 1 25 ? -6.23 4.477 -4.098 1 86.88 25 ASN B O 1
ATOM 1370 N N . GLY B 1 26 ? -5.055 2.514 -4.012 1 87.62 26 GLY B N 1
ATOM 1371 C CA . GLY B 1 26 ? -6.156 1.719 -4.535 1 87.62 26 GLY B CA 1
ATOM 1372 C C . GLY B 1 26 ? -6.23 1.727 -6.051 1 87.62 26 GLY B C 1
ATOM 1373 O O . GLY B 1 26 ? -7.188 1.213 -6.633 1 87.62 26 GLY B O 1
ATOM 1374 N N . PHE B 1 27 ? -5.309 2.348 -6.684 1 90.44 27 PHE B N 1
ATOM 1375 C CA . PHE B 1 27 ? -5.258 2.359 -8.141 1 90.44 27 PHE B CA 1
ATOM 1376 C C . PHE B 1 27 ? -4.52 1.134 -8.664 1 90.44 27 PHE B C 1
ATOM 1378 O O . PHE B 1 27 ? -3.488 1.261 -9.328 1 90.44 27 PHE B O 1
ATOM 1385 N N . ASN B 1 28 ? -5.109 0.056 -8.445 1 94.69 28 ASN B N 1
ATOM 1386 C CA . ASN B 1 28 ? -4.477 -1.236 -8.695 1 94.69 28 ASN B CA 1
ATOM 1387 C C . ASN B 1 28 ? -4.234 -1.467 -10.18 1 94.69 28 ASN B C 1
ATOM 1389 O O . ASN B 1 28 ? -3.176 -1.963 -10.57 1 94.69 28 ASN B O 1
ATOM 1393 N N . GLU B 1 29 ? -5.156 -1.106 -11.039 1 95.06 29 GLU B N 1
ATOM 1394 C CA . GLU B 1 29 ? -4.973 -1.281 -12.477 1 95.06 29 GLU B CA 1
ATOM 1395 C C . GLU B 1 29 ? -3.793 -0.457 -12.984 1 95.06 29 GLU B C 1
ATOM 1397 O O . GLU B 1 29 ? -2.977 -0.951 -13.766 1 95.06 29 GLU B O 1
ATOM 1402 N N . GLU B 1 30 ? -3.758 0.736 -12.5 1 92.62 30 GLU B N 1
ATOM 1403 C CA . GLU B 1 30 ? -2.668 1.615 -12.914 1 92.62 30 GLU B CA 1
ATOM 1404 C C . GLU B 1 30 ? -1.322 1.092 -12.422 1 92.62 30 GLU B C 1
ATOM 1406 O O . GLU B 1 30 ? -0.322 1.161 -13.133 1 92.62 30 GLU B O 1
ATOM 1411 N N . ALA B 1 31 ? -1.304 0.617 -11.203 1 95.5 31 ALA B N 1
ATOM 1412 C CA . ALA B 1 31 ? -0.077 0.042 -10.656 1 95.5 31 ALA B CA 1
ATOM 1413 C C . ALA B 1 31 ? 0.419 -1.114 -11.516 1 95.5 31 ALA B C 1
ATOM 1415 O O . ALA B 1 31 ? 1.609 -1.199 -11.828 1 95.5 31 ALA B O 1
ATOM 1416 N N . ILE B 1 32 ? -0.473 -1.943 -11.953 1 97.69 32 ILE B N 1
ATOM 1417 C CA . ILE B 1 32 ? -0.134 -3.096 -12.781 1 97.69 32 ILE B CA 1
ATOM 1418 C C . ILE B 1 32 ? 0.37 -2.621 -14.148 1 97.69 32 ILE B C 1
ATOM 1420 O O . ILE B 1 32 ? 1.362 -3.141 -14.664 1 97.69 32 ILE B O 1
ATOM 1424 N N . LYS B 1 33 ? -0.296 -1.637 -14.703 1 95.44 33 LYS B N 1
ATOM 1425 C CA . LYS B 1 33 ? 0.141 -1.072 -15.977 1 95.44 33 LYS B CA 1
ATOM 1426 C C . LYS B 1 33 ? 1.554 -0.506 -15.867 1 95.44 33 LYS B C 1
ATOM 1428 O O . LYS B 1 33 ? 2.377 -0.707 -16.766 1 95.44 33 LYS B O 1
ATOM 1433 N N . LEU B 1 34 ? 1.835 0.183 -14.812 1 93.12 34 LEU B N 1
ATOM 1434 C CA . LEU B 1 34 ? 3.154 0.768 -14.602 1 93.12 34 LEU B CA 1
ATOM 1435 C C . LEU B 1 34 ? 4.215 -0.319 -14.461 1 93.12 34 LEU B C 1
ATOM 1437 O O . LEU B 1 34 ? 5.328 -0.173 -14.969 1 93.12 34 LEU B O 1
ATOM 1441 N N . PHE B 1 35 ? 3.887 -1.402 -13.867 1 97.5 35 PHE B N 1
ATOM 1442 C CA . PHE B 1 35 ? 4.805 -2.525 -13.742 1 97.5 35 PHE B CA 1
ATOM 1443 C C . PHE B 1 35 ? 5.152 -3.1 -15.109 1 97.5 35 PHE B C 1
ATOM 1445 O O . PHE B 1 35 ? 6.316 -3.383 -15.391 1 97.5 35 PHE B O 1
ATOM 1452 N N . THR B 1 36 ? 4.137 -3.252 -15.891 1 97 36 THR B N 1
ATOM 1453 C CA . THR B 1 36 ? 4.352 -3.742 -17.25 1 97 36 THR B CA 1
ATOM 1454 C C . THR B 1 36 ? 5.285 -2.812 -18.016 1 97 36 THR B C 1
ATOM 1456 O O . THR B 1 36 ? 6.188 -3.271 -18.719 1 97 36 THR B O 1
ATOM 1459 N N . HIS B 1 37 ? 5.051 -1.542 -17.844 1 94.06 37 HIS B N 1
ATOM 1460 C CA . HIS B 1 37 ? 5.906 -0.559 -18.5 1 94.06 37 HIS B CA 1
ATOM 1461 C C . HIS B 1 37 ? 7.332 -0.625 -17.969 1 94.06 37 HIS B C 1
ATOM 1463 O O . HIS B 1 37 ? 8.289 -0.467 -18.734 1 94.06 37 HIS B O 1
ATOM 1469 N N . MET B 1 38 ? 7.406 -0.787 -16.656 1 94.19 38 MET B N 1
ATOM 1470 C CA . MET B 1 38 ? 8.719 -0.908 -16.031 1 94.19 38 MET B CA 1
ATOM 1471 C C . MET B 1 38 ? 9.516 -2.051 -16.656 1 94.19 38 MET B C 1
ATOM 1473 O O . MET B 1 38 ? 10.688 -1.882 -17.016 1 94.19 38 MET B O 1
ATOM 1477 N N . LEU B 1 39 ? 8.906 -3.188 -16.859 1 95.38 39 LEU B N 1
ATOM 1478 C CA . LEU B 1 39 ? 9.555 -4.359 -17.438 1 95.38 39 LEU B CA 1
ATOM 1479 C C . LEU B 1 39 ? 9.938 -4.105 -18.891 1 95.38 39 LEU B C 1
ATOM 1481 O O . LEU B 1 39 ? 11.047 -4.449 -19.312 1 95.38 39 LEU B O 1
ATOM 1485 N N . LYS B 1 40 ? 9.062 -3.488 -19.625 1 94.75 40 LYS B N 1
ATOM 1486 C CA . LYS B 1 40 ? 9.305 -3.209 -21.047 1 94.75 40 LYS B CA 1
ATOM 1487 C C . LYS B 1 40 ? 10.453 -2.215 -21.219 1 94.75 40 LYS B C 1
ATOM 1489 O O . LYS B 1 40 ? 11.141 -2.225 -22.234 1 94.75 40 LYS B O 1
ATOM 1494 N N . SER B 1 41 ? 10.68 -1.378 -20.219 1 91.25 41 SER B N 1
ATOM 1495 C CA . SER B 1 41 ? 11.719 -0.352 -20.281 1 91.25 41 SER B CA 1
ATOM 1496 C C . SER B 1 41 ? 13.039 -0.868 -19.719 1 91.25 41 SER B C 1
ATOM 1498 O O . SER B 1 41 ? 13.977 -0.094 -19.516 1 91.25 41 SER B O 1
ATOM 1500 N N . ASP B 1 42 ? 13.117 -2.141 -19.312 1 91.81 42 ASP B N 1
ATOM 1501 C CA . ASP B 1 42 ? 14.312 -2.869 -18.906 1 91.81 42 ASP B CA 1
ATOM 1502 C C . ASP B 1 42 ? 14.797 -2.396 -17.531 1 91.81 42 ASP B C 1
ATOM 1504 O O . ASP B 1 42 ? 16 -2.328 -17.281 1 91.81 42 ASP B O 1
ATOM 1508 N N . PHE B 1 43 ? 13.867 -1.924 -16.797 1 92.06 43 PHE B N 1
ATOM 1509 C CA . PHE B 1 43 ? 14.172 -1.689 -15.383 1 92.06 43 PHE B CA 1
ATOM 1510 C C . PHE B 1 43 ? 13.875 -2.93 -14.555 1 92.06 43 PHE B C 1
ATOM 1512 O O . PHE B 1 43 ? 12.891 -3.625 -14.797 1 92.06 43 PHE B O 1
ATOM 1519 N N . LYS B 1 44 ? 14.633 -3.113 -13.602 1 93.19 44 LYS B N 1
ATOM 1520 C CA . LYS B 1 44 ? 14.469 -4.316 -12.789 1 93.19 44 LYS B CA 1
ATOM 1521 C C . LYS B 1 44 ? 13.672 -4.016 -11.523 1 93.19 44 LYS B C 1
ATOM 1523 O O . LYS B 1 44 ? 14.055 -3.15 -10.734 1 93.19 44 LYS B O 1
ATOM 1528 N N . PRO B 1 45 ? 12.586 -4.762 -11.367 1 94.69 45 PRO B N 1
ATOM 1529 C CA . PRO B 1 45 ? 11.828 -4.613 -10.125 1 94.69 45 PRO B CA 1
ATOM 1530 C C . PRO B 1 45 ? 12.602 -5.105 -8.898 1 94.69 45 PRO B C 1
ATOM 1532 O O . PRO B 1 45 ? 13.492 -5.949 -9.023 1 94.69 45 PRO B O 1
ATOM 1535 N N . ASP B 1 46 ? 12.289 -4.512 -7.809 1 90.31 46 ASP B N 1
ATOM 1536 C CA . ASP B 1 46 ? 12.836 -4.977 -6.535 1 90.31 46 ASP B CA 1
ATOM 1537 C C . ASP B 1 46 ? 11.727 -5.492 -5.621 1 90.31 46 ASP B C 1
ATOM 1539 O O . ASP B 1 46 ? 10.594 -5.707 -6.062 1 90.31 46 ASP B O 1
ATOM 1543 N N . ASN B 1 47 ? 12.008 -5.766 -4.379 1 88.56 47 ASN B N 1
ATOM 1544 C CA . ASN B 1 47 ? 11.047 -6.348 -3.447 1 88.56 47 ASN B CA 1
ATOM 1545 C C . ASN B 1 47 ? 9.844 -5.434 -3.242 1 88.56 47 ASN B C 1
ATOM 1547 O O . ASN B 1 47 ? 8.711 -5.906 -3.162 1 88.56 47 ASN B O 1
ATOM 1551 N N . GLY B 1 48 ? 10.203 -4.152 -3.145 1 89.81 48 GLY B N 1
ATOM 1552 C CA . GLY B 1 48 ? 9.102 -3.209 -2.992 1 89.81 48 GLY B CA 1
ATOM 1553 C C . GLY B 1 48 ? 8.164 -3.191 -4.184 1 89.81 48 GLY B C 1
ATOM 1554 O O . GLY B 1 48 ? 6.945 -3.08 -4.016 1 89.81 48 GLY B O 1
ATOM 1555 N N . THR B 1 49 ? 8.727 -3.314 -5.367 1 93.5 49 THR B N 1
ATOM 1556 C CA . THR B 1 49 ? 7.922 -3.352 -6.582 1 93.5 49 THR B CA 1
ATOM 1557 C C . THR B 1 49 ? 7.012 -4.578 -6.59 1 93.5 49 THR B C 1
ATOM 1559 O O . THR B 1 49 ? 5.805 -4.457 -6.801 1 93.5 49 THR B O 1
ATOM 1562 N N . PHE B 1 50 ? 7.574 -5.699 -6.312 1 95.69 50 PHE B N 1
ATOM 1563 C CA . PHE B 1 50 ? 6.816 -6.945 -6.352 1 95.69 50 PHE B CA 1
ATOM 1564 C C . PHE B 1 50 ? 5.715 -6.938 -5.301 1 95.69 50 PHE B C 1
ATOM 1566 O O . PHE B 1 50 ? 4.57 -7.305 -5.586 1 95.69 50 PHE B O 1
ATOM 1573 N N . ALA B 1 51 ? 6.059 -6.516 -4.121 1 94.56 51 ALA B N 1
ATOM 1574 C CA . ALA B 1 51 ? 5.059 -6.473 -3.061 1 94.56 51 ALA B CA 1
ATOM 1575 C C . ALA B 1 51 ? 3.881 -5.586 -3.453 1 94.56 51 ALA B C 1
ATOM 1577 O O . ALA B 1 51 ? 2.723 -5.953 -3.242 1 94.56 51 ALA B O 1
ATOM 1578 N N . SER B 1 52 ? 4.176 -4.48 -4.031 1 95.25 52 SER B N 1
ATOM 1579 C CA . SER B 1 52 ? 3.137 -3.527 -4.406 1 95.25 52 SER B CA 1
ATOM 1580 C C . SER B 1 52 ? 2.266 -4.074 -5.531 1 95.25 52 SER B C 1
ATOM 1582 O O . SER B 1 52 ? 1.036 -3.998 -5.469 1 95.25 52 SER B O 1
ATOM 1584 N N . VAL B 1 53 ? 2.883 -4.613 -6.527 1 97.81 53 VAL B N 1
ATOM 1585 C CA . VAL B 1 53 ? 2.107 -5.09 -7.668 1 97.81 53 VAL B CA 1
ATOM 1586 C C . VAL B 1 53 ? 1.311 -6.328 -7.27 1 97.81 53 VAL B C 1
ATOM 1588 O O . VAL B 1 53 ? 0.171 -6.512 -7.703 1 97.81 53 VAL B O 1
ATOM 1591 N N . LEU B 1 54 ? 1.854 -7.16 -6.457 1 97.88 54 LEU B N 1
ATOM 1592 C CA . LEU B 1 54 ? 1.124 -8.328 -5.98 1 97.88 54 LEU B CA 1
ATOM 1593 C C . LEU B 1 54 ? -0.07 -7.914 -5.129 1 97.88 54 LEU B C 1
ATOM 1595 O O . LEU B 1 54 ? -1.126 -8.547 -5.184 1 97.88 54 LEU B O 1
ATOM 1599 N N . SER B 1 55 ? 0.149 -6.902 -4.328 1 97.38 55 SER B N 1
ATOM 1600 C CA . SER B 1 55 ? -0.981 -6.379 -3.564 1 97.38 55 SER B CA 1
ATOM 1601 C C . SER B 1 55 ? -2.08 -5.863 -4.488 1 97.38 55 SER B C 1
ATOM 1603 O O . SER B 1 55 ? -3.268 -5.984 -4.176 1 97.38 55 SER B O 1
ATOM 1605 N N . SER B 1 56 ? -1.7 -5.289 -5.57 1 97.62 56 SER B N 1
ATOM 1606 C CA . SER B 1 56 ? -2.67 -4.812 -6.551 1 97.62 56 SER B CA 1
ATOM 1607 C C . SER B 1 56 ? -3.402 -5.977 -7.215 1 97.62 56 SER B C 1
ATOM 1609 O O . SER B 1 56 ? -4.613 -5.906 -7.441 1 97.62 56 SER B O 1
ATOM 1611 N N . CYS B 1 57 ? -2.658 -6.992 -7.508 1 98.25 57 CYS B N 1
ATOM 1612 C CA . CYS B 1 57 ? -3.277 -8.195 -8.055 1 98.25 57 CYS B CA 1
ATOM 1613 C C . CYS B 1 57 ? -4.281 -8.789 -7.07 1 98.25 57 CYS B C 1
ATOM 1615 O O . CYS B 1 57 ? -5.352 -9.242 -7.473 1 98.25 57 CYS B O 1
ATOM 1617 N N . ALA B 1 58 ? -3.967 -8.797 -5.801 1 97.56 58 ALA B N 1
ATOM 1618 C CA . ALA B 1 58 ? -4.879 -9.266 -4.758 1 97.56 58 ALA B CA 1
ATOM 1619 C C . ALA B 1 58 ? -6.156 -8.43 -4.734 1 97.56 58 ALA B C 1
ATOM 1621 O O . ALA B 1 58 ? -7.262 -8.977 -4.68 1 97.56 58 ALA B O 1
ATOM 1622 N N . GLY B 1 59 ? -5.992 -7.16 -4.797 1 96 59 GLY B N 1
ATOM 1623 C CA . GLY B 1 59 ? -7.129 -6.254 -4.746 1 96 59 GLY B CA 1
ATOM 1624 C C . GLY B 1 59 ? -8.086 -6.434 -5.91 1 96 59 GLY B C 1
ATOM 1625 O O . GLY B 1 59 ? -9.289 -6.215 -5.77 1 96 59 GLY B O 1
ATOM 1626 N N . LEU B 1 60 ? -7.555 -6.891 -7.023 1 96.75 60 LEU B N 1
ATOM 1627 C CA . LEU B 1 60 ? -8.375 -7.078 -8.219 1 96.75 60 LEU B CA 1
ATOM 1628 C C . LEU B 1 60 ? -8.75 -8.547 -8.398 1 96.75 60 LEU B C 1
ATOM 1630 O O . LEU B 1 60 ? -9.492 -8.891 -9.32 1 96.75 60 LEU B O 1
ATOM 1634 N N . THR B 1 61 ? -8.289 -9.375 -7.562 1 97.81 61 THR B N 1
ATOM 1635 C CA . THR B 1 61 ? -8.406 -10.82 -7.715 1 97.81 61 THR B CA 1
ATOM 1636 C C . THR B 1 61 ? -7.902 -11.258 -9.086 1 97.81 61 THR B C 1
ATOM 1638 O O . THR B 1 61 ? -8.57 -12.016 -9.789 1 97.81 61 THR B O 1
ATOM 1641 N N . ALA B 1 62 ? -6.797 -10.68 -9.453 1 98.12 62 ALA B N 1
ATOM 1642 C CA . ALA B 1 62 ? -6.184 -10.984 -10.742 1 98.12 62 ALA B CA 1
ATOM 1643 C C . ALA B 1 62 ? -5.164 -12.109 -10.617 1 98.12 62 ALA B C 1
ATOM 1645 O O . ALA B 1 62 ? -3.957 -11.883 -10.742 1 98.12 62 ALA B O 1
ATOM 1646 N N . LEU B 1 63 ? -5.535 -13.328 -10.547 1 98.31 63 LEU B N 1
ATOM 1647 C CA . LEU B 1 63 ? -4.727 -14.5 -10.25 1 98.31 63 LEU B CA 1
ATOM 1648 C C . LEU B 1 63 ? -3.688 -14.742 -11.336 1 98.31 63 LEU B C 1
ATOM 1650 O O . LEU B 1 63 ? -2.506 -14.938 -11.047 1 98.31 63 LEU B O 1
ATOM 1654 N N . ASN B 1 64 ? -4.133 -14.68 -12.586 1 98.44 64 ASN B N 1
ATOM 1655 C CA . ASN B 1 64 ? -3.225 -14.992 -13.688 1 98.44 64 ASN B CA 1
ATOM 1656 C C . ASN B 1 64 ? -2.092 -13.969 -13.781 1 98.44 64 ASN B C 1
ATOM 1658 O O . ASN B 1 64 ? -0.941 -14.336 -14.023 1 98.44 64 ASN B O 1
ATOM 1662 N N . TYR B 1 65 ? -2.482 -12.758 -13.555 1 98.38 65 TYR B N 1
ATOM 1663 C CA . TYR B 1 65 ? -1.429 -11.75 -13.57 1 98.38 65 TYR B CA 1
ATOM 1664 C C . TYR B 1 65 ? -0.488 -11.93 -12.383 1 98.38 65 TYR B C 1
ATOM 1666 O O . TYR B 1 65 ? 0.726 -11.758 -12.516 1 98.38 65 TYR B O 1
ATOM 1674 N N . GLY B 1 66 ? -1.068 -12.227 -11.227 1 98.5 66 GLY B N 1
ATOM 1675 C CA . GLY B 1 66 ? -0.245 -12.516 -10.062 1 98.5 66 GLY B CA 1
ATOM 1676 C C . GLY B 1 66 ? 0.753 -13.633 -10.305 1 98.5 66 GLY B C 1
ATOM 1677 O O . GLY B 1 66 ? 1.907 -13.547 -9.875 1 98.5 66 GLY B O 1
ATOM 1678 N N . LYS B 1 67 ? 0.366 -14.648 -11.008 1 98.62 67 LYS B N 1
ATOM 1679 C CA . LYS B 1 67 ? 1.256 -15.75 -11.359 1 98.62 67 LYS B CA 1
ATOM 1680 C C . LYS B 1 67 ? 2.408 -15.266 -12.242 1 98.62 67 LYS B C 1
ATOM 1682 O O . LYS B 1 67 ? 3.553 -15.688 -12.055 1 98.62 67 LYS B O 1
ATOM 1687 N N . GLN B 1 68 ? 2.088 -14.43 -13.164 1 98.44 68 GLN B N 1
ATOM 1688 C CA . GLN B 1 68 ? 3.131 -13.875 -14.016 1 98.44 68 GLN B CA 1
ATOM 1689 C C . GLN B 1 68 ? 4.125 -13.047 -13.203 1 98.44 68 GLN B C 1
ATOM 1691 O O . GLN B 1 68 ? 5.336 -13.125 -13.43 1 98.44 68 GLN B O 1
ATOM 1696 N N . VAL B 1 69 ? 3.645 -12.273 -12.273 1 98.5 69 VAL B N 1
ATOM 1697 C CA . VAL B 1 69 ? 4.508 -11.477 -11.414 1 98.5 69 VAL B CA 1
ATOM 1698 C C . VAL B 1 69 ? 5.422 -12.391 -10.602 1 98.5 69 VAL B C 1
ATOM 1700 O O . VAL B 1 69 ? 6.609 -12.102 -10.438 1 98.5 69 VAL B O 1
ATOM 1703 N N . GLN B 1 70 ? 4.867 -13.461 -10.086 1 98.31 70 GLN B N 1
ATOM 1704 C CA . GLN B 1 70 ? 5.648 -14.422 -9.312 1 98.31 70 GLN B CA 1
ATOM 1705 C C . GLN B 1 70 ? 6.801 -14.984 -10.133 1 98.31 70 GLN B C 1
ATOM 1707 O O . GLN B 1 70 ? 7.91 -15.164 -9.625 1 98.31 70 GLN B O 1
ATOM 1712 N N . VAL B 1 71 ? 6.547 -15.258 -11.422 1 98.19 71 VAL B N 1
ATOM 1713 C CA . VAL B 1 71 ? 7.582 -15.773 -12.312 1 98.19 71 VAL B CA 1
ATOM 1714 C C . VAL B 1 71 ? 8.734 -14.781 -12.398 1 98.19 71 VAL B C 1
ATOM 1716 O O . VAL B 1 71 ? 9.90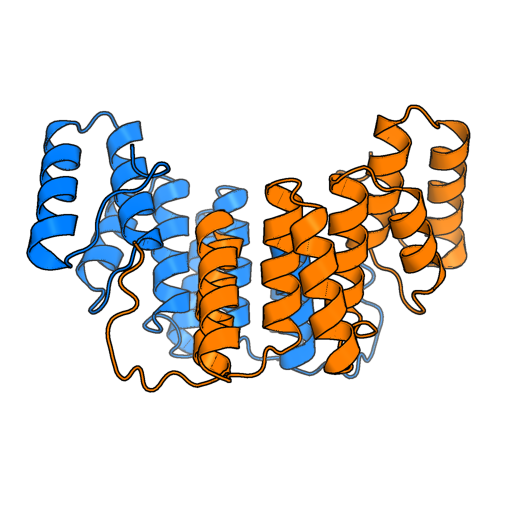6 -15.164 -12.312 1 98.19 71 VAL B O 1
ATOM 1719 N N . HIS B 1 72 ? 8.453 -13.5 -12.508 1 97.62 72 HIS B N 1
ATOM 1720 C CA . HIS B 1 72 ? 9.492 -12.477 -12.547 1 97.62 72 HIS B CA 1
ATOM 1721 C C . HIS B 1 72 ? 10.25 -12.414 -11.227 1 97.62 72 HIS B C 1
ATOM 1723 O O . HIS B 1 72 ? 11.469 -12.227 -11.211 1 97.62 72 HIS B O 1
ATOM 1729 N N . ALA B 1 73 ? 9.531 -12.547 -10.141 1 97.31 73 ALA B N 1
ATOM 1730 C CA . ALA B 1 73 ? 10.164 -12.508 -8.82 1 97.31 73 ALA B CA 1
ATOM 1731 C C . ALA B 1 73 ? 11.141 -13.664 -8.641 1 97.31 73 ALA B C 1
ATOM 1733 O O . ALA B 1 73 ? 12.234 -13.492 -8.102 1 97.31 73 ALA B O 1
ATOM 1734 N N . ILE B 1 74 ? 10.742 -14.828 -9.109 1 97.38 74 ILE B N 1
ATOM 1735 C CA . ILE B 1 74 ? 11.594 -16.016 -9.031 1 97.38 74 ILE B CA 1
ATOM 1736 C C . ILE B 1 74 ? 12.852 -15.805 -9.867 1 97.38 74 ILE B C 1
ATOM 1738 O O . ILE B 1 74 ? 13.961 -16.062 -9.406 1 97.38 74 ILE B O 1
ATOM 1742 N N . LYS B 1 75 ? 12.695 -15.336 -11.062 1 96.81 75 LYS B N 1
ATOM 1743 C CA . LYS B 1 75 ? 13.805 -15.125 -11.977 1 96.81 75 LYS B CA 1
ATOM 1744 C C . LYS B 1 75 ? 14.836 -14.156 -11.391 1 96.81 75 LYS B C 1
ATOM 1746 O O . LYS B 1 75 ? 16.031 -14.305 -11.617 1 96.81 75 LYS B O 1
ATOM 1751 N N . LEU B 1 76 ? 14.344 -13.219 -10.602 1 95.75 76 LEU B N 1
ATOM 1752 C CA . LEU B 1 76 ? 15.227 -12.195 -10.062 1 95.75 76 LEU B CA 1
ATOM 1753 C C . LEU B 1 76 ? 15.656 -12.547 -8.641 1 95.75 76 LEU B C 1
ATOM 1755 O O . LEU B 1 76 ? 16.406 -11.789 -8.008 1 95.75 76 LEU B O 1
ATOM 1759 N N . GLY B 1 77 ? 15.133 -13.648 -8.109 1 95.31 77 GLY B N 1
ATOM 1760 C CA . GLY B 1 77 ? 15.562 -14.148 -6.809 1 95.31 77 GLY B CA 1
ATOM 1761 C C . GLY B 1 77 ? 14.883 -13.453 -5.645 1 95.31 77 GLY B C 1
ATOM 1762 O O . GLY B 1 77 ? 15.445 -13.367 -4.551 1 95.31 77 GLY B O 1
ATOM 1763 N N . PHE B 1 78 ? 13.602 -12.93 -5.859 1 93.25 78 PHE B N 1
ATOM 1764 C CA . PHE B 1 78 ? 12.953 -12.164 -4.809 1 93.25 78 PHE B CA 1
ATOM 1765 C C . PHE B 1 78 ? 11.773 -12.938 -4.219 1 93.25 78 PHE B C 1
ATOM 1767 O O . PHE B 1 78 ? 11.133 -12.477 -3.275 1 93.25 78 PHE B O 1
ATOM 1774 N N . ASP B 1 79 ? 11.5 -14.102 -4.617 1 92 79 ASP B N 1
ATOM 1775 C CA . ASP B 1 79 ? 10.281 -14.812 -4.234 1 92 79 ASP B CA 1
ATOM 1776 C C . ASP B 1 79 ? 10.359 -15.273 -2.781 1 92 79 ASP B C 1
ATOM 1778 O O . ASP B 1 79 ? 9.328 -15.461 -2.131 1 92 79 ASP B O 1
ATOM 1782 N N . SER B 1 80 ? 11.578 -15.352 -2.238 1 89.44 80 SER B N 1
ATOM 1783 C CA . SER B 1 80 ? 11.719 -15.875 -0.882 1 89.44 80 SER B CA 1
ATOM 1784 C C . SER B 1 80 ? 11.891 -14.742 0.129 1 89.44 80 SER B C 1
ATOM 1786 O O . SER B 1 80 ? 11.945 -14.984 1.336 1 89.44 80 SER B O 1
ATOM 1788 N N . ASN B 1 81 ? 11.992 -13.578 -0.405 1 88.31 81 ASN B N 1
ATOM 1789 C CA . ASN B 1 81 ? 12.023 -12.438 0.502 1 88.31 81 ASN B CA 1
ATOM 1790 C C . ASN B 1 81 ? 10.719 -12.32 1.291 1 88.31 81 ASN B C 1
ATOM 1792 O O . ASN B 1 81 ? 9.633 -12.508 0.74 1 88.31 81 ASN B O 1
ATOM 1796 N N . ILE B 1 82 ? 10.828 -12 2.504 1 84.88 82 ILE B N 1
ATOM 1797 C CA . ILE B 1 82 ? 9.68 -12.055 3.404 1 84.88 82 ILE B CA 1
ATOM 1798 C C . ILE B 1 82 ? 8.57 -11.133 2.887 1 84.88 82 ILE B C 1
ATOM 1800 O O . ILE B 1 82 ? 7.387 -11.453 3.004 1 84.88 82 ILE B O 1
ATOM 1804 N N . TYR B 1 83 ? 8.859 -10.039 2.285 1 86.12 83 TYR B N 1
ATOM 1805 C CA . TYR B 1 83 ? 7.867 -9.078 1.823 1 86.12 83 TYR B CA 1
ATOM 1806 C C . TYR B 1 83 ? 7.141 -9.594 0.587 1 86.12 83 TYR B C 1
ATOM 1808 O O . TYR B 1 83 ? 5.918 -9.492 0.494 1 86.12 83 TYR B O 1
ATOM 1816 N N . THR B 1 84 ? 7.957 -10.102 -0.335 1 93.31 84 THR B N 1
ATOM 1817 C CA . THR B 1 84 ? 7.371 -10.695 -1.532 1 93.31 84 THR B CA 1
ATOM 1818 C C . THR B 1 84 ? 6.57 -11.945 -1.18 1 93.31 84 THR B C 1
ATOM 1820 O O . THR B 1 84 ? 5.457 -12.141 -1.676 1 93.31 84 THR B O 1
ATOM 1823 N N . ALA B 1 85 ? 7.094 -12.703 -0.301 1 94.06 85 ALA B N 1
ATOM 1824 C CA . ALA B 1 85 ? 6.418 -13.922 0.122 1 94.06 85 ALA B CA 1
ATOM 1825 C C . ALA B 1 85 ? 5.082 -13.609 0.793 1 94.06 85 ALA B C 1
ATOM 1827 O O . ALA B 1 85 ? 4.074 -14.266 0.52 1 94.06 85 ALA B O 1
ATOM 1828 N N . ASN B 1 86 ? 5.016 -12.609 1.677 1 94.19 86 ASN B N 1
ATOM 1829 C CA . ASN B 1 86 ? 3.77 -12.164 2.295 1 94.19 86 ASN B CA 1
ATOM 1830 C C . ASN B 1 86 ? 2.73 -11.781 1.246 1 94.19 86 ASN B C 1
ATOM 1832 O O . ASN B 1 86 ? 1.567 -12.172 1.346 1 94.19 86 ASN B O 1
ATOM 1836 N N . SER B 1 87 ? 3.197 -11.016 0.302 1 96.56 87 SER B N 1
ATOM 1837 C CA . SER B 1 87 ? 2.285 -10.539 -0.731 1 96.56 87 SER B CA 1
ATOM 1838 C C . SER B 1 87 ? 1.792 -11.68 -1.609 1 96.56 87 SER B C 1
ATOM 1840 O O . SER B 1 87 ? 0.644 -11.68 -2.057 1 96.56 87 SER B O 1
ATOM 1842 N N . LEU B 1 88 ? 2.658 -12.641 -1.844 1 97.44 88 LEU B N 1
ATOM 1843 C CA . LEU B 1 88 ? 2.268 -13.812 -2.619 1 97.44 88 LEU B CA 1
ATOM 1844 C C . LEU B 1 88 ? 1.196 -14.609 -1.89 1 97.44 88 LEU B C 1
ATOM 1846 O O . LEU B 1 88 ? 0.164 -14.953 -2.473 1 97.44 88 LEU B O 1
ATOM 1850 N N . VAL B 1 89 ? 1.38 -14.852 -0.646 1 97.44 89 VAL B N 1
ATOM 1851 C CA . VAL B 1 89 ? 0.41 -15.602 0.144 1 97.44 89 VAL B CA 1
ATOM 1852 C C . VAL B 1 89 ? -0.927 -14.867 0.159 1 97.44 89 VAL B C 1
ATOM 1854 O O . VAL B 1 89 ? -1.975 -15.461 -0.103 1 97.44 89 VAL B O 1
ATOM 1857 N N . SER B 1 90 ? -0.837 -13.578 0.427 1 97.06 90 SER B N 1
ATOM 1858 C CA . SER B 1 90 ? -2.047 -12.766 0.463 1 97.06 90 SER B CA 1
ATOM 1859 C C . SER B 1 90 ? -2.75 -12.758 -0.89 1 97.06 90 SER B C 1
ATOM 1861 O O . SER B 1 90 ? -3.979 -12.836 -0.958 1 97.06 90 SER B O 1
ATOM 1863 N N . MET B 1 91 ? -2.002 -12.672 -1.923 1 97.94 91 MET B N 1
ATOM 1864 C CA . MET B 1 91 ? -2.562 -12.625 -3.27 1 97.94 91 MET B CA 1
ATOM 1865 C C . MET B 1 91 ? -3.285 -13.93 -3.605 1 97.94 91 MET B C 1
ATOM 1867 O O . MET B 1 91 ? -4.449 -13.906 -4.008 1 97.94 91 MET B O 1
ATOM 1871 N N . TYR B 1 92 ? -2.666 -15.023 -3.355 1 98.25 92 TYR B N 1
ATOM 1872 C CA . TYR B 1 92 ? -3.277 -16.312 -3.666 1 98.25 92 TYR B CA 1
ATOM 1873 C C . TYR B 1 92 ? -4.504 -16.562 -2.797 1 98.25 92 TYR B C 1
ATOM 1875 O O . TYR B 1 92 ? -5.523 -17.062 -3.275 1 98.25 92 TYR B O 1
ATOM 1883 N N . ALA B 1 93 ? -4.406 -16.203 -1.532 1 97.38 93 ALA B N 1
ATOM 1884 C CA . ALA B 1 93 ? -5.535 -16.391 -0.622 1 97.38 93 ALA B CA 1
ATOM 1885 C C . ALA B 1 93 ? -6.734 -15.562 -1.057 1 97.38 93 ALA B C 1
ATOM 1887 O O . ALA B 1 93 ? -7.855 -16.062 -1.133 1 97.38 93 ALA B O 1
ATOM 1888 N N . LYS B 1 94 ? -6.52 -14.375 -1.396 1 96.12 94 LYS B N 1
ATOM 1889 C CA . LYS B 1 94 ? -7.602 -13.477 -1.788 1 96.12 94 LYS B CA 1
ATOM 1890 C C . LYS B 1 94 ? -8.195 -13.891 -3.131 1 96.12 94 LYS B C 1
ATOM 1892 O O . LYS B 1 94 ? -9.383 -13.672 -3.381 1 96.12 94 LYS B O 1
ATOM 1897 N N . CYS B 1 95 ? -7.34 -14.477 -3.914 1 97.5 95 CYS B N 1
ATOM 1898 C CA . CYS B 1 95 ? -7.809 -14.93 -5.223 1 97.5 95 CYS B CA 1
ATOM 1899 C C . CYS B 1 95 ? -8.508 -16.281 -5.117 1 97.5 95 CYS B C 1
ATOM 1901 O O . CYS B 1 95 ? -9.07 -16.766 -6.102 1 97.5 95 CYS B O 1
ATOM 1903 N N . GLY B 1 96 ? -8.422 -16.953 -3.955 1 96.25 96 GLY B N 1
ATOM 1904 C CA . GLY B 1 96 ? -9.156 -18.188 -3.707 1 96.25 96 GLY B CA 1
ATOM 1905 C C . GLY B 1 96 ? -8.344 -19.438 -4 1 96.25 96 GLY B C 1
ATOM 1906 O O . GLY B 1 96 ? -8.867 -20.547 -3.947 1 96.25 96 GLY B O 1
ATOM 1907 N N . ASP B 1 97 ? -7.121 -19.234 -4.414 1 97.88 97 ASP B N 1
ATOM 1908 C CA . ASP B 1 97 ? -6.25 -20.391 -4.598 1 97.88 97 ASP B CA 1
ATOM 1909 C C . ASP B 1 97 ? -5.578 -20.797 -3.287 1 97.88 97 ASP B C 1
ATOM 1911 O O . ASP B 1 97 ? -4.371 -20.609 -3.119 1 97.88 97 ASP B O 1
ATOM 1915 N N . MET B 1 98 ? -6.258 -21.484 -2.418 1 96.94 98 MET B N 1
ATOM 1916 C CA . MET B 1 98 ? -5.82 -21.797 -1.062 1 96.94 98 MET B CA 1
ATOM 1917 C C . MET B 1 98 ? -4.75 -22.891 -1.074 1 96.94 98 MET B C 1
ATOM 1919 O O . MET B 1 98 ? -3.928 -22.969 -0.16 1 96.94 98 MET B O 1
ATOM 1923 N N . LYS B 1 99 ? -4.793 -23.672 -2.115 1 97.31 99 LYS B N 1
ATOM 1924 C CA . LYS B 1 99 ? -3.746 -24.688 -2.236 1 97.31 99 LYS B CA 1
ATOM 1925 C C . LYS B 1 99 ? -2.369 -24.047 -2.363 1 97.31 99 LYS B C 1
ATOM 1927 O O . LYS B 1 99 ? -1.455 -24.359 -1.601 1 97.31 99 LYS B O 1
ATOM 1932 N N . GLU B 1 100 ? -2.262 -23.125 -3.275 1 98.19 100 GLU B N 1
ATOM 1933 C CA . GLU B 1 100 ? -0.987 -22.438 -3.469 1 98.19 100 GLU B CA 1
ATOM 1934 C C . GLU B 1 100 ? -0.662 -21.531 -2.285 1 98.19 100 GLU B C 1
ATOM 1936 O O . GLU B 1 100 ? 0.493 -21.438 -1.863 1 98.19 100 GLU B O 1
ATOM 1941 N N . ALA B 1 101 ? -1.66 -20.828 -1.742 1 98.06 101 ALA B N 1
ATOM 1942 C CA . ALA B 1 101 ? -1.455 -19.969 -0.57 1 98.06 101 ALA B CA 1
ATOM 1943 C C . ALA B 1 101 ? -0.891 -20.781 0.597 1 98.06 101 ALA B C 1
ATOM 1945 O O . ALA B 1 101 ? 0.072 -20.359 1.242 1 98.06 101 ALA B O 1
ATOM 1946 N N . SER B 1 102 ? -1.469 -21.953 0.803 1 97 102 SER B N 1
ATOM 1947 C CA . SER B 1 102 ? -1.051 -22.812 1.907 1 97 102 SER B CA 1
ATOM 1948 C C . SER B 1 102 ? 0.358 -23.359 1.686 1 97 102 SER B C 1
ATOM 1950 O O . SER B 1 102 ? 1.141 -23.469 2.631 1 97 102 SER B O 1
ATOM 1952 N N . LYS B 1 103 ? 0.583 -23.734 0.507 1 97.62 103 LYS B N 1
ATOM 1953 C CA . LYS B 1 103 ? 1.915 -24.219 0.166 1 97.62 103 LYS B CA 1
ATOM 1954 C C . LYS B 1 103 ? 2.98 -23.172 0.447 1 97.62 103 LYS B C 1
ATOM 1956 O O . LYS B 1 103 ? 3.99 -23.453 1.092 1 97.62 103 LYS B O 1
ATOM 1961 N N . LEU B 1 104 ? 2.789 -21.969 -0.029 1 97.44 104 LEU B N 1
ATOM 1962 C CA . LEU B 1 104 ? 3.727 -20.875 0.197 1 97.44 104 LEU B CA 1
ATOM 1963 C C . LEU B 1 104 ? 3.832 -20.547 1.684 1 97.44 104 LEU B C 1
ATOM 1965 O O . LEU B 1 104 ? 4.934 -20.375 2.207 1 97.44 104 LEU B O 1
ATOM 1969 N N . PHE B 1 105 ? 2.715 -20.484 2.338 1 96.81 105 PHE B N 1
ATOM 1970 C CA . PHE B 1 105 ? 2.648 -20.188 3.762 1 96.81 105 PHE B CA 1
ATOM 1971 C C . PHE B 1 105 ? 3.471 -21.188 4.566 1 96.81 105 PHE B C 1
ATOM 1973 O O . PHE B 1 105 ? 4.223 -20.797 5.461 1 96.81 105 PHE B O 1
ATOM 1980 N N . SER B 1 106 ? 3.328 -22.422 4.227 1 94.81 106 SER B N 1
ATOM 1981 C CA . SER B 1 106 ? 4.016 -23.469 4.961 1 94.81 106 SER B CA 1
ATOM 1982 C C . SER B 1 106 ? 5.523 -23.406 4.746 1 94.81 106 SER B C 1
ATOM 1984 O O . SER B 1 106 ? 6.301 -23.797 5.617 1 94.81 106 SER B O 1
ATOM 1986 N N . ALA B 1 107 ? 5.941 -22.859 3.646 1 94.56 107 ALA B N 1
ATOM 1987 C CA . ALA B 1 107 ? 7.359 -22.797 3.305 1 94.56 107 ALA B CA 1
ATOM 1988 C C . ALA B 1 107 ? 8.023 -21.562 3.916 1 94.56 107 ALA B C 1
ATOM 1990 O O . ALA B 1 107 ? 9.25 -21.453 3.926 1 94.56 107 ALA B O 1
ATOM 1991 N N . MET B 1 108 ? 7.262 -20.641 4.488 1 92.94 108 MET B N 1
ATOM 1992 C CA . MET B 1 108 ? 7.82 -19.406 5.051 1 92.94 108 MET B CA 1
ATOM 1993 C C . MET B 1 108 ? 8.508 -19.688 6.387 1 92.94 108 MET B C 1
ATOM 1995 O O . MET B 1 108 ? 7.887 -20.234 7.305 1 92.94 108 MET B O 1
ATOM 1999 N N . PRO B 1 109 ? 9.781 -19.312 6.41 1 86.56 109 PRO B N 1
ATOM 2000 C CA . PRO B 1 109 ? 10.461 -19.5 7.691 1 86.56 109 PRO B CA 1
ATOM 2001 C C . PRO B 1 109 ? 9.93 -18.578 8.789 1 86.56 109 PRO B C 1
ATOM 2003 O O . PRO B 1 109 ? 9.914 -18.969 9.961 1 86.56 109 PRO B O 1
ATOM 2006 N N . ILE B 1 110 ? 9.578 -17.438 8.406 1 85.38 110 ILE B N 1
ATOM 2007 C CA . ILE B 1 110 ? 9.031 -16.469 9.336 1 85.38 110 ILE B CA 1
ATOM 2008 C C . ILE B 1 110 ? 7.652 -16.016 8.867 1 85.38 110 ILE B C 1
ATOM 2010 O O . ILE B 1 110 ? 7.504 -15.523 7.738 1 85.38 110 ILE B O 1
ATOM 2014 N N . ARG B 1 111 ? 6.668 -16.234 9.727 1 88.56 111 ARG B N 1
ATOM 2015 C CA . ARG B 1 111 ? 5.301 -15.805 9.438 1 88.56 111 ARG B CA 1
ATOM 2016 C C . ARG B 1 111 ? 4.875 -14.672 10.359 1 88.56 111 ARG B C 1
ATOM 2018 O O . ARG B 1 111 ? 5.32 -14.586 11.5 1 88.56 111 ARG B O 1
ATOM 2025 N N . ASN B 1 112 ? 4.078 -13.781 9.766 1 86.5 112 ASN B N 1
ATOM 2026 C CA . ASN B 1 112 ? 3.584 -12.664 10.562 1 86.5 112 ASN B CA 1
ATOM 2027 C C . ASN B 1 112 ? 2.062 -12.555 10.492 1 86.5 112 ASN B C 1
ATOM 2029 O O . ASN B 1 112 ? 1.396 -13.445 9.969 1 86.5 112 ASN B O 1
ATOM 2033 N N . LEU B 1 113 ? 1.595 -11.516 11.148 1 86.62 113 LEU B N 1
ATOM 2034 C CA . LEU B 1 113 ? 0.153 -11.32 11.266 1 86.62 113 LEU B CA 1
ATOM 2035 C C . LEU B 1 113 ? -0.5 -11.258 9.891 1 86.62 113 LEU B C 1
ATOM 2037 O O . LEU B 1 113 ? -1.609 -11.766 9.703 1 86.62 113 LEU B O 1
ATOM 2041 N N . VAL B 1 114 ? 0.136 -10.766 8.898 1 89.12 114 VAL B N 1
ATOM 2042 C CA . VAL B 1 114 ? -0.416 -10.578 7.562 1 89.12 114 VAL B CA 1
ATOM 2043 C C . VAL B 1 114 ? -0.686 -11.93 6.918 1 89.12 114 VAL B C 1
ATOM 2045 O O . VAL B 1 114 ? -1.784 -12.18 6.414 1 89.12 114 VAL B O 1
ATOM 2048 N N . THR B 1 115 ? 0.279 -12.789 6.945 1 93.06 115 THR B N 1
ATOM 2049 C CA . THR B 1 115 ? 0.126 -14.07 6.266 1 93.06 115 THR B CA 1
ATOM 2050 C C . THR B 1 115 ? -0.832 -14.977 7.031 1 93.06 115 THR B C 1
ATOM 2052 O O . THR B 1 115 ? -1.623 -15.703 6.426 1 93.06 115 THR B O 1
ATOM 2055 N N . TRP B 1 11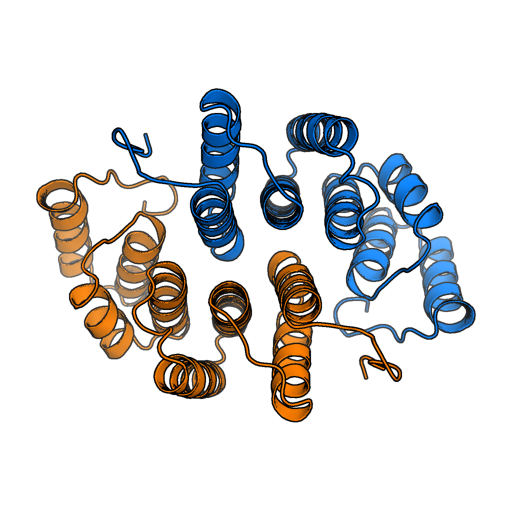6 ? -0.8 -14.883 8.383 1 92.81 116 TRP B N 1
ATOM 2056 C CA . TRP B 1 116 ? -1.746 -15.656 9.18 1 92.81 116 TRP B CA 1
ATOM 2057 C C . TRP B 1 116 ? -3.18 -15.227 8.891 1 92.81 116 TRP B C 1
ATOM 2059 O O . TRP B 1 116 ? -4.047 -16.062 8.648 1 92.81 116 TRP B O 1
ATOM 2069 N N . ASN B 1 117 ? -3.395 -13.977 8.852 1 91.44 117 ASN B N 1
ATOM 2070 C CA . ASN B 1 117 ? -4.734 -13.469 8.578 1 91.44 117 ASN B CA 1
ATOM 2071 C C . ASN B 1 117 ? -5.207 -13.852 7.184 1 91.44 117 ASN B C 1
ATOM 2073 O O . ASN B 1 117 ? -6.387 -14.156 6.984 1 91.44 117 ASN B O 1
ATOM 2077 N N . ALA B 1 118 ? -4.277 -13.797 6.266 1 93.69 118 ALA B N 1
ATOM 2078 C CA . ALA B 1 118 ? -4.645 -14.156 4.895 1 93.69 118 ALA B CA 1
ATOM 2079 C C . ALA B 1 118 ? -5.086 -15.617 4.805 1 93.69 118 ALA B C 1
ATOM 2081 O O . ALA B 1 118 ? -6.121 -15.922 4.211 1 93.69 118 ALA B O 1
ATOM 2082 N N . ILE B 1 119 ? -4.336 -16.547 5.426 1 95.56 119 ILE B N 1
ATOM 2083 C CA . ILE B 1 119 ? -4.625 -17.969 5.352 1 95.56 119 ILE B CA 1
ATOM 2084 C C . ILE B 1 119 ? -5.895 -18.281 6.137 1 95.56 119 ILE B C 1
ATOM 2086 O O . ILE B 1 119 ? -6.742 -19.047 5.68 1 95.56 119 ILE B O 1
ATOM 2090 N N . ILE B 1 120 ? -6.105 -17.656 7.234 1 94.62 120 ILE B N 1
ATOM 2091 C CA . ILE B 1 120 ? -7.289 -17.875 8.062 1 94.62 120 ILE B CA 1
ATOM 2092 C C . ILE B 1 120 ? -8.523 -17.344 7.344 1 94.62 120 ILE B C 1
ATOM 2094 O O . ILE B 1 120 ? -9.555 -18.016 7.277 1 94.62 120 ILE B O 1
ATOM 2098 N N . ALA B 1 121 ? -8.43 -16.141 6.812 1 93.75 121 ALA B N 1
ATOM 2099 C CA . ALA B 1 121 ? -9.547 -15.555 6.074 1 93.75 121 ALA B CA 1
ATOM 2100 C C . ALA B 1 121 ? -9.945 -16.438 4.895 1 93.75 121 ALA B C 1
ATOM 2102 O O . ALA B 1 121 ? -11.133 -16.625 4.621 1 93.75 121 ALA B O 1
ATOM 2103 N N . GLY B 1 122 ? -8.945 -16.953 4.234 1 93.81 122 GLY B N 1
ATOM 2104 C CA . GLY B 1 122 ? -9.234 -17.828 3.111 1 93.81 122 GLY B CA 1
ATOM 2105 C C . GLY B 1 122 ? -10 -19.078 3.514 1 93.81 122 GLY B C 1
ATOM 2106 O O . GLY B 1 122 ? -11 -19.422 2.887 1 93.81 122 GLY B O 1
ATOM 2107 N N . HIS B 1 123 ? -9.602 -19.656 4.57 1 93.62 123 HIS B N 1
ATOM 2108 C CA . HIS B 1 123 ? -10.258 -20.875 5.039 1 93.62 123 HIS B CA 1
ATOM 2109 C C . HIS B 1 123 ? -11.625 -20.562 5.652 1 93.62 123 HIS B C 1
ATOM 2111 O O . HIS B 1 123 ? -12.547 -21.359 5.555 1 93.62 123 HIS B O 1
ATOM 2117 N N . THR B 1 124 ? -11.734 -19.453 6.312 1 93.38 124 THR B N 1
ATOM 2118 C CA . THR B 1 124 ? -13.016 -19.016 6.863 1 93.38 124 THR B CA 1
ATOM 2119 C C . THR B 1 124 ? -14.047 -18.844 5.754 1 93.38 124 THR B C 1
ATOM 2121 O O . THR B 1 124 ? -15.188 -19.297 5.883 1 93.38 124 THR B O 1
ATOM 2124 N N . HIS B 1 125 ? -13.641 -18.266 4.691 1 92.38 125 HIS B N 1
ATOM 2125 C CA . HIS B 1 125 ? -14.539 -18.016 3.568 1 92.38 125 HIS B CA 1
ATOM 2126 C C . HIS B 1 125 ? -14.992 -19.328 2.928 1 92.38 125 HIS B C 1
ATOM 2128 O O . HIS B 1 125 ? -16.094 -19.406 2.383 1 92.38 125 HIS B O 1
ATOM 2134 N N . ASN B 1 126 ? -14.156 -20.344 3.072 1 92.56 126 ASN B N 1
ATOM 2135 C CA . ASN B 1 126 ? -14.469 -21.641 2.486 1 92.56 126 ASN B CA 1
ATOM 2136 C C . ASN B 1 126 ? -15.258 -22.516 3.459 1 92.56 126 ASN B C 1
ATOM 2138 O O . ASN B 1 126 ? -15.594 -23.656 3.141 1 92.56 126 ASN B O 1
ATOM 2142 N N . GLY B 1 127 ? -15.461 -22.016 4.668 1 89.25 127 GLY B N 1
ATOM 2143 C CA . GLY B 1 127 ? -16.281 -22.719 5.648 1 89.25 127 GLY B CA 1
ATOM 2144 C C . GLY B 1 127 ? -15.547 -23.875 6.312 1 89.25 127 GLY B C 1
ATOM 2145 O O . GLY B 1 127 ? -16.156 -24.859 6.691 1 89.25 127 GLY B O 1
ATOM 2146 N N . GLU B 1 128 ? -14.227 -23.719 6.312 1 92.69 128 GLU B N 1
ATOM 2147 C CA . GLU B 1 128 ? -13.422 -24.781 6.918 1 92.69 128 GLU B CA 1
ATOM 2148 C C . GLU B 1 128 ? -13.148 -24.484 8.391 1 92.69 128 GLU B C 1
ATOM 2150 O O . GLU B 1 128 ? -11.992 -24.328 8.797 1 92.69 128 GLU B O 1
ATOM 2155 N N . GLY B 1 129 ? -14.141 -24.562 9.242 1 87.19 129 GLY B N 1
ATOM 2156 C CA . GLY B 1 129 ? -14.109 -24.156 10.641 1 87.19 129 GLY B CA 1
ATOM 2157 C C . GLY B 1 129 ? -13.055 -24.875 11.453 1 87.19 129 GLY B C 1
ATOM 2158 O O . GLY B 1 129 ? -12.328 -24.25 12.234 1 87.19 129 GLY B O 1
ATOM 2159 N N . GLU B 1 130 ? -12.992 -26.156 11.289 1 91.12 130 GLU B N 1
ATOM 2160 C CA . GLU B 1 130 ? -12.023 -26.938 12.055 1 91.12 130 GLU B CA 1
ATOM 2161 C C . GLU B 1 130 ? -10.594 -26.516 11.719 1 91.12 130 GLU B C 1
ATOM 2163 O O . GLU B 1 130 ? -9.75 -26.406 12.617 1 91.12 130 GLU B O 1
ATOM 2168 N N . LYS B 1 131 ? -10.367 -26.344 10.5 1 92.25 131 LYS B N 1
ATOM 2169 C CA . LYS B 1 131 ? -9.047 -25.906 10.062 1 92.25 131 LYS B CA 1
ATOM 2170 C C . LYS B 1 131 ? -8.711 -24.531 10.609 1 92.25 131 LYS B C 1
ATOM 2172 O O . LYS B 1 131 ? -7.574 -24.266 11.016 1 92.25 131 LYS B O 1
ATOM 2177 N N . VAL B 1 132 ? -9.68 -23.688 10.609 1 93.69 132 VAL B N 1
ATOM 2178 C CA . VAL B 1 132 ? -9.508 -22.328 11.109 1 93.69 132 VAL B CA 1
ATOM 2179 C C . VAL B 1 132 ? -9.117 -22.359 12.578 1 93.69 132 VAL B C 1
ATOM 2181 O O . VAL B 1 132 ? -8.195 -21.641 13 1 93.69 132 VAL B O 1
ATOM 2184 N N . LEU B 1 133 ? -9.758 -23.172 13.281 1 91.81 133 LEU B N 1
ATOM 2185 C CA . LEU B 1 133 ? -9.453 -23.297 14.703 1 91.81 133 LEU B CA 1
ATOM 2186 C C . LEU B 1 133 ? -8.039 -23.828 14.914 1 91.81 133 LEU B C 1
ATOM 2188 O O . LEU B 1 133 ? -7.32 -23.359 15.805 1 91.81 133 LEU B O 1
ATOM 2192 N N . GLU B 1 134 ? -7.742 -24.781 14.117 1 92.75 134 GLU B N 1
ATOM 2193 C CA . GLU B 1 134 ? -6.395 -25.344 14.188 1 92.75 134 GLU B CA 1
ATOM 2194 C C . GLU B 1 134 ? -5.344 -24.281 13.875 1 92.75 134 GLU B C 1
ATOM 2196 O O . GLU B 1 134 ? -4.297 -24.219 14.516 1 92.75 134 GLU B O 1
ATOM 2201 N N . LEU B 1 135 ? -5.617 -23.469 12.922 1 92.94 135 LEU B N 1
ATOM 2202 C CA . LEU B 1 135 ? -4.699 -22.406 12.531 1 92.94 135 LEU B CA 1
ATOM 2203 C C . LEU B 1 135 ? -4.535 -21.391 13.648 1 92.94 135 LEU B C 1
ATOM 2205 O O . LEU B 1 135 ? -3.424 -20.922 13.914 1 92.94 135 LEU B O 1
ATOM 2209 N N . PHE B 1 136 ? -5.562 -21.109 14.336 1 91.06 136 PHE B N 1
ATOM 2210 C CA . PHE B 1 136 ? -5.484 -20.203 15.477 1 91.06 136 PHE B CA 1
ATOM 2211 C C . PHE B 1 136 ? -4.559 -20.766 16.547 1 91.06 136 PHE B C 1
ATOM 2213 O O . PHE B 1 136 ? -3.742 -20.031 17.125 1 91.06 136 PHE B O 1
ATOM 2220 N N . ARG B 1 137 ? -4.758 -21.984 16.703 1 90.56 137 ARG B N 1
ATOM 2221 C CA . ARG B 1 137 ? -3.928 -22.625 17.719 1 90.56 137 ARG B CA 1
ATOM 2222 C C . ARG B 1 137 ? -2.457 -22.609 17.312 1 90.56 137 ARG B C 1
ATOM 2224 O O . ARG B 1 137 ? -1.592 -22.281 18.125 1 90.56 137 ARG B O 1
ATOM 2231 N N . THR B 1 138 ? -2.191 -22.922 16.141 1 91.19 138 THR B N 1
ATOM 2232 C CA . THR B 1 138 ? -0.826 -22.969 15.633 1 91.19 138 THR B CA 1
ATOM 2233 C C . THR B 1 138 ? -0.194 -21.578 15.648 1 91.19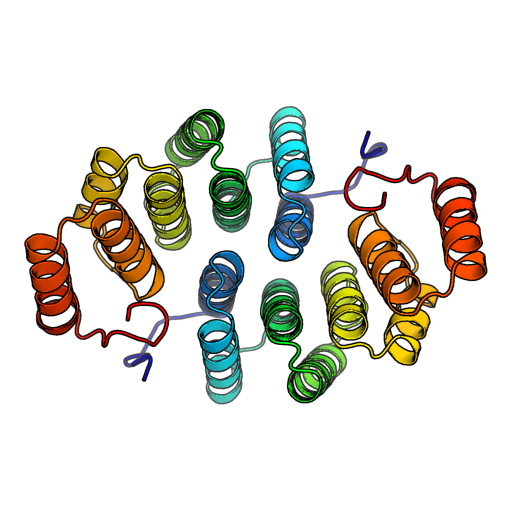 138 THR B C 1
ATOM 2235 O O . THR B 1 138 ? 0.988 -21.422 15.969 1 91.19 138 THR B O 1
ATOM 2238 N N . MET B 1 139 ? -0.968 -20.578 15.266 1 91.62 139 MET B N 1
ATOM 2239 C CA . MET B 1 139 ? -0.524 -19.188 15.25 1 91.62 139 MET B CA 1
ATOM 2240 C C . MET B 1 139 ? 0.021 -18.781 16.609 1 91.62 139 MET B C 1
ATOM 2242 O O . MET B 1 139 ? 1.092 -18.172 16.703 1 91.62 139 MET B O 1
ATOM 2246 N N . VAL B 1 140 ? -0.623 -19.188 17.625 1 89.5 140 VAL B N 1
ATOM 2247 C CA . VAL B 1 140 ? -0.257 -18.797 18.984 1 89.5 140 VAL B CA 1
ATOM 2248 C C . VAL B 1 140 ? 0.875 -19.688 19.5 1 89.5 140 VAL B C 1
ATOM 2250 O O . VAL B 1 140 ? 1.879 -19.203 20.016 1 89.5 140 VAL B O 1
ATOM 2253 N N . GLU B 1 141 ? 0.764 -20.906 19.266 1 88.69 141 GLU B N 1
ATOM 2254 C CA . GLU B 1 141 ? 1.677 -21.875 19.859 1 88.69 141 GLU B CA 1
ATOM 2255 C C . GLU B 1 141 ? 3.025 -21.875 19.141 1 88.69 141 GLU B C 1
ATOM 2257 O O . GLU B 1 141 ? 4.074 -22 19.781 1 88.69 141 GLU B O 1
ATOM 2262 N N . GLN B 1 142 ? 2.986 -21.781 17.922 1 84.75 142 GLN B N 1
ATOM 2263 C CA . GLN B 1 142 ? 4.211 -21.938 17.141 1 84.75 142 GLN B CA 1
ATOM 2264 C C . GLN B 1 142 ? 4.895 -20.594 16.906 1 84.75 142 GLN B C 1
ATOM 2266 O O . GLN B 1 142 ? 6.117 -20.484 17 1 84.75 142 GLN B O 1
ATOM 2271 N N . ASP B 1 143 ? 4.117 -19.625 16.609 1 85.25 143 ASP B N 1
ATOM 2272 C CA . ASP B 1 143 ? 4.75 -18.375 16.188 1 85.25 143 ASP B CA 1
ATOM 2273 C C . ASP B 1 143 ? 4.621 -17.297 17.281 1 85.25 143 ASP B C 1
ATOM 2275 O O . ASP B 1 143 ? 5.219 -16.234 17.172 1 85.25 143 ASP B O 1
ATOM 2279 N N . GLY B 1 144 ? 3.762 -17.609 18.312 1 83.94 144 GLY B N 1
ATOM 2280 C CA . GLY B 1 144 ? 3.609 -16.656 19.406 1 83.94 144 GLY B CA 1
ATOM 2281 C C . GLY B 1 144 ? 2.883 -15.391 19 1 83.94 144 GLY B C 1
ATOM 2282 O O . GLY B 1 144 ? 3.133 -14.312 19.547 1 83.94 144 GLY B O 1
ATOM 2283 N N . ILE B 1 145 ? 2.18 -15.523 17.953 1 81.5 145 ILE B N 1
ATOM 2284 C CA . ILE B 1 145 ? 1.418 -14.383 17.438 1 81.5 145 ILE B CA 1
ATOM 2285 C C . ILE B 1 145 ? -0.023 -14.469 17.938 1 81.5 145 ILE B C 1
ATOM 2287 O O . ILE B 1 145 ? -0.655 -15.523 17.859 1 81.5 145 ILE B O 1
ATOM 2291 N N . ALA B 1 146 ? -0.548 -13.336 18.484 1 80.5 146 ALA B N 1
ATOM 2292 C CA . ALA B 1 146 ? -1.936 -13.289 18.938 1 80.5 146 ALA B CA 1
ATOM 2293 C C . ALA B 1 146 ? -2.857 -12.797 17.828 1 80.5 146 ALA B C 1
ATOM 2295 O O . ALA B 1 146 ? -2.506 -11.875 17.078 1 80.5 146 ALA B O 1
ATOM 2296 N N . PRO B 1 147 ? -4.059 -13.508 17.688 1 75.75 147 PRO B N 1
ATOM 2297 C CA . PRO B 1 147 ? -5.031 -13.023 16.703 1 75.75 147 PRO B CA 1
ATOM 2298 C C . PRO B 1 147 ? -5.473 -11.586 16.969 1 75.75 147 PRO B C 1
ATOM 2300 O O . PRO B 1 147 ? -5.465 -11.133 18.125 1 75.75 147 PRO B O 1
ATOM 2303 N N . ASP B 1 148 ? -5.668 -10.875 15.922 1 74.5 148 ASP B N 1
ATOM 2304 C CA . ASP B 1 148 ? -6.188 -9.516 16.047 1 74.5 148 ASP B CA 1
ATOM 2305 C C . ASP B 1 148 ? -7.602 -9.414 15.477 1 74.5 148 ASP B C 1
ATOM 2307 O O . ASP B 1 148 ? -8.234 -10.43 15.195 1 74.5 148 ASP B O 1
ATOM 2311 N N . HIS B 1 149 ? -8.148 -8.141 15.578 1 66.88 149 HIS B N 1
ATOM 2312 C CA . HIS B 1 149 ? -9.531 -7.895 15.18 1 66.88 149 HIS B CA 1
ATOM 2313 C C . HIS B 1 149 ? -9.781 -8.328 13.742 1 66.88 149 HIS B C 1
ATOM 2315 O O . HIS B 1 149 ? -10.914 -8.633 13.367 1 66.88 149 HIS B O 1
ATOM 2321 N N . VAL B 1 150 ? -8.734 -8.336 13.023 1 64.56 150 VAL B N 1
ATOM 2322 C CA . VAL B 1 150 ? -8.898 -8.742 11.625 1 64.56 150 VAL B CA 1
ATOM 2323 C C . VAL B 1 150 ? -9.055 -10.258 11.539 1 64.56 150 VAL B C 1
ATOM 2325 O O . VAL B 1 150 ? -9.812 -10.758 10.711 1 64.56 150 VAL B O 1
ATOM 2328 N N . THR B 1 151 ? -8.43 -10.867 12.359 1 65.81 151 THR B N 1
ATOM 2329 C CA . THR B 1 151 ? -8.445 -12.328 12.367 1 65.81 151 THR B CA 1
ATOM 2330 C C . THR B 1 151 ? -9.773 -12.852 12.883 1 65.81 151 THR B C 1
ATOM 2332 O O . THR B 1 151 ? -10.266 -13.891 12.43 1 65.81 151 THR B O 1
ATOM 2335 N N . TYR B 1 152 ? -10.453 -12.07 13.82 1 59.47 152 TYR B N 1
ATOM 2336 C CA . TYR B 1 152 ? -11.688 -12.539 14.43 1 59.47 152 TYR B CA 1
ATOM 2337 C C . TYR B 1 152 ? -12.883 -12.297 13.516 1 59.47 152 TYR B C 1
ATOM 2339 O O . TYR B 1 152 ? -13.023 -11.211 12.953 1 59.47 152 TYR B O 1
#

Foldseek 3Di:
DPCPDDDPPDAQVNLLVVLQVCLVVLVLVVSLVSVVVCVVVVHQHDLSSLLSNLSSCLSVLVVVVNVVSCVSCVVVVNCLPPSNLLSSLLSCLSNLVLVVSVVSVVPHPADDQSSLLSNLVSCVVVVVVVVNVVSQVCCCPPRVYHHDPSSD/DPCPDDDPPDALVNLLVVLQVCLVVLVLVVSLVSVVVCVVVVHQHDLSSLLSNLSSCLSVLVVVSNVVSCVSCVVVVNCLPPSNLLSSLLSCLSNLNLVVSVVSVVPHPADDQSSLLSNLVSCVVVVVVVVNVVSQVCCCVPRVYHHDPSSD

Organism: Amborella trichopoda (NCBI:txid13333)